Protein AF-A0A9E0IN35-F1 (afdb_monomer)

Structure (mmCIF, N/CA/C/O backbone):
data_AF-A0A9E0IN35-F1
#
_entry.id   AF-A0A9E0IN35-F1
#
loop_
_atom_site.group_PDB
_atom_site.id
_atom_site.type_symbol
_atom_site.label_atom_id
_atom_site.label_alt_id
_atom_site.label_comp_id
_atom_site.label_asym_id
_atom_site.label_entity_id
_atom_site.label_seq_id
_atom_site.pdbx_PDB_ins_code
_atom_site.Cartn_x
_atom_site.Cartn_y
_atom_site.Cartn_z
_atom_site.occupancy
_atom_site.B_iso_or_equiv
_atom_site.auth_seq_id
_atom_site.auth_comp_id
_atom_site.auth_asym_id
_atom_site.auth_atom_id
_atom_site.pdbx_PDB_model_num
ATOM 1 N N . MET A 1 1 ? -81.345 12.345 60.268 1.00 46.59 1 MET A N 1
ATOM 2 C CA . MET A 1 1 ? -81.248 11.832 58.883 1.00 46.59 1 MET A CA 1
ATOM 3 C C . MET A 1 1 ? -80.230 12.686 58.130 1.00 46.59 1 MET A C 1
ATOM 5 O O . MET A 1 1 ? -80.567 13.782 57.709 1.00 46.59 1 MET A O 1
ATOM 9 N N . ARG A 1 2 ? -78.955 12.271 58.081 1.00 41.56 2 ARG A N 1
ATOM 10 C CA . ARG A 1 2 ? -77.873 13.034 57.429 1.00 41.56 2 ARG A CA 1
ATOM 11 C C . ARG A 1 2 ? -77.662 12.480 56.018 1.00 41.56 2 ARG A C 1
ATOM 13 O O . ARG A 1 2 ? -77.259 11.333 55.876 1.00 41.56 2 ARG A O 1
ATOM 20 N N . ARG A 1 3 ? -77.978 13.281 54.996 1.00 44.47 3 ARG A N 1
ATOM 21 C CA . ARG A 1 3 ? -77.651 12.997 53.591 1.00 44.47 3 ARG A CA 1
ATOM 22 C C . ARG A 1 3 ? -76.168 13.302 53.373 1.00 44.47 3 ARG A C 1
ATOM 24 O O . ARG A 1 3 ? -75.759 14.446 53.541 1.00 44.47 3 ARG A O 1
ATOM 31 N N . ALA A 1 4 ? -75.383 12.281 53.038 1.00 44.47 4 ALA A N 1
ATOM 32 C CA . ALA A 1 4 ? -74.010 12.441 52.579 1.00 44.47 4 ALA A CA 1
ATOM 33 C C . ALA A 1 4 ? -74.022 12.878 51.105 1.00 44.47 4 ALA A C 1
ATOM 35 O O . ALA A 1 4 ? -74.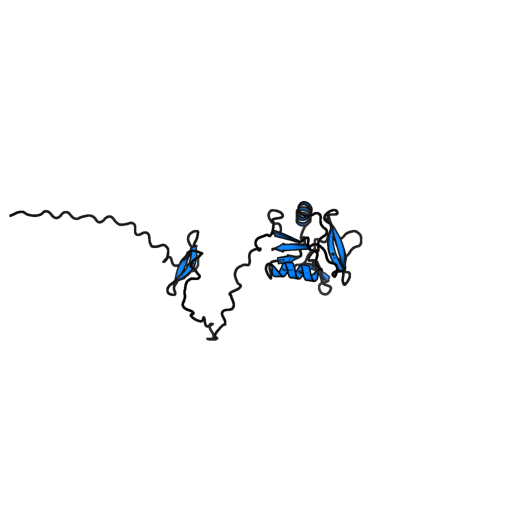658 12.239 50.268 1.00 44.47 4 ALA A O 1
ATOM 36 N N . LEU A 1 5 ? -73.354 13.994 50.821 1.00 45.31 5 LEU A N 1
ATOM 37 C CA . LEU A 1 5 ? -73.099 14.511 49.481 1.00 45.31 5 LEU A CA 1
ATOM 38 C C . LEU A 1 5 ? -71.898 13.737 48.911 1.00 45.31 5 LEU A C 1
ATOM 40 O O . LEU A 1 5 ? -70.815 13.786 49.490 1.00 45.31 5 LEU A O 1
ATOM 44 N N . VAL A 1 6 ? -72.086 13.003 47.814 1.00 45.56 6 VAL A N 1
ATOM 45 C CA . VAL A 1 6 ? -70.992 12.333 47.094 1.00 45.56 6 VAL A CA 1
ATOM 46 C C . VAL A 1 6 ? -70.454 13.309 46.048 1.00 45.56 6 VAL A C 1
ATOM 48 O O . VAL A 1 6 ? -71.157 13.647 45.098 1.00 45.56 6 VAL A O 1
ATOM 51 N N . LEU A 1 7 ? -69.224 13.786 46.245 1.00 42.09 7 LEU A N 1
ATOM 52 C CA . LEU A 1 7 ? -68.442 14.483 45.220 1.00 42.09 7 LEU A CA 1
ATOM 53 C C . LEU A 1 7 ? -67.793 13.438 44.294 1.00 42.09 7 LEU A C 1
ATOM 55 O O . LEU A 1 7 ? -67.186 12.497 44.811 1.00 42.09 7 LEU A O 1
ATOM 59 N N . PRO A 1 8 ? -67.843 13.586 42.959 1.00 38.62 8 PRO A N 1
ATOM 60 C CA . PRO A 1 8 ? -67.029 12.768 42.074 1.00 38.62 8 PRO A CA 1
ATOM 61 C C . PRO A 1 8 ? -65.577 13.262 42.121 1.00 38.62 8 PRO A C 1
ATOM 63 O O . PRO A 1 8 ? -65.278 14.410 41.794 1.00 38.62 8 PRO A O 1
ATOM 66 N N . ILE A 1 9 ? -64.670 12.383 42.539 1.00 43.31 9 ILE A N 1
ATOM 67 C CA . ILE A 1 9 ? -63.228 12.576 42.390 1.00 43.31 9 ILE A CA 1
ATOM 68 C C . ILE A 1 9 ? -62.914 12.408 40.902 1.00 43.31 9 ILE A C 1
ATOM 70 O O . ILE A 1 9 ? -63.048 11.315 40.353 1.00 43.31 9 ILE A O 1
ATOM 74 N N . ALA A 1 10 ? -62.517 13.496 40.243 1.00 44.12 10 ALA A N 1
ATOM 75 C CA . ALA A 1 10 ? -61.902 13.432 38.928 1.00 44.12 10 ALA A CA 1
ATOM 76 C C . ALA A 1 10 ? -60.531 12.756 39.077 1.00 44.12 10 ALA A C 1
ATOM 78 O O . ALA A 1 10 ? -59.599 13.333 39.636 1.00 44.12 10 ALA A O 1
ATOM 79 N N . LEU A 1 11 ? -60.431 11.511 38.611 1.00 43.19 11 LEU A N 1
ATOM 80 C CA . LEU A 1 11 ? -59.157 10.836 38.403 1.00 43.19 11 LEU A CA 1
ATOM 81 C C . LEU A 1 11 ? -58.381 11.629 37.351 1.00 43.19 11 LEU A C 1
ATOM 83 O O . LEU A 1 11 ? -58.790 11.712 36.193 1.00 43.19 11 LEU A O 1
ATOM 87 N N . ALA A 1 12 ? -57.275 12.234 37.779 1.00 40.28 12 ALA A N 1
ATOM 88 C CA . ALA A 1 12 ? -56.271 12.758 36.876 1.00 40.28 12 ALA A CA 1
ATOM 89 C C . ALA A 1 12 ? -55.870 11.635 35.912 1.00 40.28 12 ALA A C 1
ATOM 91 O O . ALA A 1 12 ? -55.534 10.531 36.346 1.00 40.28 12 ALA A O 1
ATOM 92 N N . ALA A 1 13 ? -55.932 11.923 34.613 1.00 41.97 13 ALA A N 1
ATOM 93 C CA . ALA A 1 13 ? -55.301 11.107 33.597 1.00 41.97 13 ALA A CA 1
ATOM 94 C C . ALA A 1 13 ? -53.812 11.037 33.946 1.00 41.97 13 ALA A C 1
ATOM 96 O O . ALA A 1 13 ? -53.063 11.988 33.726 1.00 41.97 13 ALA A O 1
ATOM 97 N N . GLY A 1 14 ? -53.405 9.933 34.573 1.00 35.34 14 GLY A N 1
ATOM 98 C CA . GLY A 1 14 ? -52.002 9.598 34.691 1.00 35.34 14 GLY A CA 1
ATOM 99 C C . GLY A 1 14 ? -51.447 9.561 33.278 1.00 35.34 14 GLY A C 1
ATOM 100 O O . GLY A 1 14 ? -51.983 8.855 32.423 1.00 35.34 14 GLY A O 1
ATOM 101 N N . CYS A 1 15 ? -50.410 10.354 33.024 1.00 36.97 15 CYS A N 1
ATOM 102 C CA . CYS A 1 15 ? -49.552 10.151 31.874 1.00 36.97 15 CYS A CA 1
ATOM 103 C C . CYS A 1 15 ? -49.034 8.714 31.970 1.00 36.97 15 CYS A C 1
ATOM 105 O O . CYS A 1 15 ? -48.099 8.434 32.717 1.00 36.97 15 CYS A O 1
ATOM 107 N N . PHE A 1 16 ? -49.688 7.792 31.268 1.00 36.78 16 PHE A N 1
ATOM 108 C CA . PHE A 1 16 ? -49.134 6.484 30.982 1.00 36.78 16 PHE A CA 1
ATOM 109 C C . PHE A 1 16 ? -47.938 6.771 30.077 1.00 36.78 16 PHE A C 1
ATOM 111 O O . PHE A 1 16 ? -48.096 7.001 28.882 1.00 36.78 16 PHE A O 1
ATOM 118 N N . ALA A 1 17 ? -46.748 6.875 30.664 1.00 38.00 17 ALA A N 1
ATOM 119 C CA . ALA A 1 17 ? -45.535 6.667 29.902 1.00 38.00 17 ALA A CA 1
ATOM 120 C C . ALA A 1 17 ? -45.579 5.185 29.510 1.00 38.00 17 ALA A C 1
ATOM 122 O O . ALA A 1 17 ? -45.527 4.346 30.415 1.00 38.00 17 ALA A O 1
ATOM 123 N N . PRO A 1 18 ? -45.779 4.828 28.228 1.00 38.09 18 PRO A N 1
ATOM 124 C CA . PRO A 1 18 ? -45.617 3.442 27.838 1.00 38.09 18 PRO A CA 1
ATOM 125 C C . PRO A 1 18 ? -44.186 3.067 28.209 1.00 38.09 18 PRO A C 1
ATOM 127 O O . PRO A 1 18 ? -43.239 3.758 27.825 1.00 38.09 18 PRO A O 1
ATOM 130 N N . SER A 1 19 ? -44.040 2.017 29.011 1.00 45.72 19 SER A N 1
ATOM 131 C CA . SER A 1 19 ? -42.772 1.334 29.207 1.00 45.72 19 SER A CA 1
ATOM 132 C C . SER A 1 19 ? -42.152 1.173 27.822 1.00 45.72 19 SER A C 1
ATOM 134 O O . SER A 1 19 ? -42.761 0.581 26.932 1.00 45.72 19 SER A O 1
ATOM 136 N N . SER A 1 20 ? -40.989 1.770 27.596 1.00 49.22 20 SER A N 1
ATOM 137 C CA . SER A 1 20 ? -40.325 1.912 26.293 1.00 49.22 20 SER A CA 1
ATOM 138 C C . SER A 1 20 ? -39.796 0.589 25.710 1.00 49.22 20 SER A C 1
ATOM 140 O O . SER A 1 20 ? -38.837 0.594 24.943 1.00 49.22 20 SER A O 1
ATOM 142 N N . HIS A 1 21 ? -40.403 -0.532 26.097 1.00 49.44 21 HIS A N 1
ATOM 143 C CA . HIS A 1 21 ? -40.031 -1.897 25.743 1.00 49.44 21 HIS A CA 1
ATOM 144 C C . HIS A 1 21 ? -40.986 -2.541 24.722 1.00 49.44 21 HIS A C 1
ATOM 146 O O . HIS A 1 21 ? -40.646 -3.580 24.175 1.00 49.44 21 HIS A O 1
ATOM 152 N N . ASP A 1 22 ? -42.124 -1.909 24.398 1.00 53.31 22 ASP A N 1
ATOM 153 C CA . ASP A 1 22 ? -43.153 -2.500 23.517 1.00 53.31 22 ASP A CA 1
ATOM 154 C C . ASP A 1 22 ? -43.394 -1.717 22.212 1.00 53.31 22 ASP A C 1
ATOM 156 O O . ASP A 1 22 ? -44.444 -1.841 21.580 1.00 53.31 22 ASP A O 1
ATOM 160 N N . LEU A 1 23 ? -42.452 -0.867 21.789 1.00 59.53 23 LEU A N 1
ATOM 161 C CA . LEU A 1 23 ? -42.571 -0.164 20.507 1.00 59.53 23 LEU A CA 1
ATOM 162 C C . LEU A 1 23 ? -42.233 -1.124 19.356 1.00 59.53 23 LEU A C 1
ATOM 164 O O . LEU A 1 23 ? -41.077 -1.547 19.276 1.00 59.53 23 LEU A O 1
ATOM 168 N N . PRO A 1 24 ? -43.183 -1.451 18.454 1.00 65.31 24 PRO A N 1
ATOM 169 C CA . PRO A 1 24 ? -42.899 -2.310 17.316 1.00 65.31 24 PRO A CA 1
ATOM 170 C C . PRO A 1 24 ? -41.956 -1.592 16.351 1.00 65.31 24 PRO A C 1
ATOM 172 O O . PRO A 1 24 ? -42.204 -0.448 15.970 1.00 65.31 24 PRO A O 1
ATOM 175 N N . CYS A 1 25 ? -40.874 -2.257 15.957 1.00 70.50 25 CYS A N 1
ATOM 176 C CA . CYS A 1 25 ? -39.789 -1.621 15.205 1.00 70.50 25 CYS A CA 1
ATOM 177 C C . CYS A 1 25 ? -39.656 -2.128 13.750 1.00 70.50 25 CYS A C 1
ATOM 179 O O . CYS A 1 25 ? -38.605 -2.029 13.121 1.00 70.50 25 CYS A O 1
ATOM 181 N N . SER A 1 26 ? -40.737 -2.661 13.174 1.00 66.12 26 SER A N 1
ATOM 182 C CA . SER A 1 26 ? -40.741 -3.197 11.808 1.00 66.12 26 SER A CA 1
ATOM 183 C C . SER A 1 26 ? -40.691 -2.099 10.729 1.00 66.12 26 SER A C 1
ATOM 185 O O . SER A 1 26 ? -41.493 -1.170 10.762 1.00 66.12 26 SER A O 1
ATOM 187 N N . LEU A 1 27 ? -39.781 -2.263 9.755 1.00 48.59 27 LEU A N 1
ATOM 188 C CA . LEU A 1 27 ? -39.661 -1.550 8.465 1.00 48.59 27 LEU A CA 1
ATOM 189 C C . LEU A 1 27 ? -40.009 -0.048 8.489 1.00 48.59 27 LEU A C 1
ATOM 191 O O . LEU A 1 27 ? -41.075 0.375 8.047 1.00 48.59 27 LEU A O 1
ATOM 195 N N . GLY A 1 28 ? -39.038 0.762 8.919 1.00 55.50 28 GLY A N 1
ATOM 196 C CA . GLY A 1 28 ? -39.021 2.211 8.677 1.00 55.50 28 GLY A CA 1
ATOM 197 C C . GLY A 1 28 ? -39.135 3.097 9.917 1.00 55.50 28 GLY A C 1
ATOM 198 O O . GLY A 1 28 ? -39.018 4.313 9.790 1.00 55.50 28 GLY A O 1
ATOM 199 N N . GLN A 1 29 ? -39.307 2.525 11.112 1.00 59.41 29 GLN A N 1
ATOM 200 C CA . GLN A 1 29 ? -39.231 3.274 12.368 1.00 59.41 29 GLN A CA 1
ATOM 201 C C . GLN A 1 29 ? -37.863 3.096 13.032 1.00 59.41 29 GLN A C 1
ATOM 203 O O . GLN A 1 29 ? -37.426 1.983 13.307 1.00 59.41 29 GLN A O 1
ATOM 208 N N . LEU A 1 30 ? -37.189 4.220 13.284 1.00 60.47 30 LEU A N 1
ATOM 209 C CA . LEU A 1 30 ? -35.945 4.274 14.047 1.00 60.47 30 LEU A CA 1
ATOM 210 C C . LEU A 1 30 ? -36.266 4.113 15.537 1.00 60.47 30 LEU A C 1
ATOM 212 O O . LEU A 1 30 ? -37.131 4.820 16.060 1.00 60.47 30 LEU A O 1
ATOM 216 N N . CYS A 1 31 ? -35.565 3.205 16.218 1.00 76.00 31 CYS A N 1
ATOM 217 C CA . CYS A 1 31 ? -35.633 3.132 17.673 1.00 76.00 31 CYS A CA 1
ATOM 218 C C . CYS A 1 31 ? -35.063 4.417 18.306 1.00 76.00 31 CYS A C 1
ATOM 220 O O . CYS A 1 31 ? -34.196 5.071 17.714 1.00 76.00 31 CYS A O 1
ATOM 222 N N . PRO A 1 32 ? -35.538 4.797 19.504 1.00 75.81 32 PRO A N 1
ATOM 223 C CA . PRO A 1 32 ? -34.963 5.888 20.281 1.00 75.81 32 PRO A CA 1
ATOM 224 C C . PRO A 1 32 ? -33.448 5.739 20.487 1.00 75.81 32 PRO A C 1
ATOM 226 O O . PRO A 1 32 ? -32.905 4.634 20.495 1.00 75.81 32 PRO A O 1
ATOM 229 N N . VAL A 1 33 ? -32.761 6.865 20.695 1.00 67.19 33 VAL A N 1
ATOM 230 C CA . VAL A 1 33 ? -31.311 6.897 20.942 1.00 67.19 33 VAL A CA 1
ATOM 231 C C . VAL A 1 33 ? -30.958 5.999 22.134 1.00 67.19 33 VAL A C 1
ATOM 233 O O . VAL A 1 33 ? -31.491 6.179 23.226 1.00 67.19 33 VAL A O 1
ATOM 236 N N . GLY A 1 34 ? -30.054 5.039 21.913 1.00 70.31 34 GLY A N 1
ATOM 237 C CA . GLY A 1 34 ? -29.632 4.048 22.914 1.00 70.31 34 GLY A CA 1
ATOM 238 C C . GLY A 1 34 ? -30.363 2.699 22.845 1.00 70.31 34 GLY A C 1
ATOM 239 O O . GLY A 1 34 ? -30.038 1.798 23.619 1.00 70.31 34 GLY A O 1
ATOM 240 N N . GLN A 1 35 ? -31.311 2.534 21.919 1.00 75.81 35 GLN A N 1
ATOM 241 C CA . GLN A 1 35 ? -32.017 1.277 21.670 1.00 75.81 35 GLN A CA 1
ATOM 242 C C . GLN A 1 35 ? -31.746 0.730 20.262 1.00 75.81 35 GLN A C 1
ATOM 244 O O . GLN A 1 35 ? -31.419 1.471 19.335 1.00 75.81 35 GLN A O 1
ATOM 249 N N . VAL A 1 36 ? -31.914 -0.581 20.107 1.00 74.69 36 VAL A N 1
ATOM 250 C CA . VAL A 1 36 ? -31.827 -1.312 18.835 1.00 74.69 36 VAL A CA 1
ATOM 251 C C . VAL A 1 36 ? -33.076 -2.170 18.644 1.00 74.69 36 VAL A C 1
ATOM 253 O O . VAL A 1 36 ? -33.757 -2.506 19.613 1.00 74.69 36 VAL A O 1
ATOM 256 N N . CYS A 1 37 ? -33.392 -2.536 17.401 1.00 79.50 37 CYS A N 1
ATOM 257 C CA . CYS A 1 37 ? -34.421 -3.544 17.150 1.00 79.50 37 CYS A CA 1
ATOM 258 C C . CYS A 1 37 ? -33.971 -4.902 17.695 1.00 79.50 37 CYS A C 1
ATOM 260 O O . CYS A 1 37 ? -32.952 -5.431 17.253 1.00 79.50 37 CYS A O 1
ATOM 262 N N . GLY A 1 38 ? -34.758 -5.476 18.599 1.00 75.00 38 GLY A N 1
ATOM 263 C CA . GLY A 1 38 ? -34.605 -6.835 19.108 1.00 75.00 38 GLY A CA 1
ATOM 264 C C . GLY A 1 38 ? -35.918 -7.611 19.029 1.00 75.00 38 GLY A C 1
ATOM 265 O O . GLY A 1 38 ? -36.925 -7.110 18.523 1.00 75.00 38 GLY A O 1
ATOM 266 N N . VAL A 1 39 ? -35.910 -8.851 19.514 1.00 73.00 39 VAL A N 1
ATOM 267 C CA . VAL A 1 39 ? -37.106 -9.699 19.580 1.00 73.00 39 VAL A CA 1
ATOM 268 C C . VAL A 1 39 ? -37.425 -9.996 21.040 1.00 73.00 39 VAL A C 1
ATOM 270 O O . VAL A 1 39 ? -36.580 -10.527 21.752 1.00 73.00 39 VAL A O 1
ATOM 273 N N . ALA A 1 40 ? -38.648 -9.678 21.463 1.00 67.06 40 ALA A N 1
ATOM 274 C CA . ALA A 1 40 ? -39.198 -10.059 22.762 1.00 67.06 40 ALA A CA 1
ATOM 275 C C . ALA A 1 40 ? -40.546 -10.754 22.536 1.00 67.06 40 ALA A C 1
ATOM 277 O O . ALA A 1 40 ? -41.346 -10.288 21.721 1.00 67.06 40 ALA A O 1
ATOM 278 N N . ASP A 1 41 ? -40.770 -11.904 23.180 1.00 68.56 41 ASP A N 1
ATOM 279 C CA . ASP A 1 41 ? -41.998 -12.707 23.042 1.00 68.56 41 ASP A CA 1
ATOM 280 C C . ASP A 1 41 ? -42.423 -12.959 21.576 1.00 68.56 41 ASP A C 1
ATOM 282 O O . ASP A 1 41 ? -43.600 -12.919 21.211 1.00 68.56 41 ASP A O 1
ATOM 286 N N . GLY A 1 42 ? -41.439 -13.174 20.693 1.00 62.88 42 GLY A N 1
ATOM 287 C CA . GLY A 1 42 ? -41.662 -13.425 19.264 1.00 62.88 42 GLY A CA 1
ATOM 288 C C . GLY A 1 42 ? -42.096 -12.203 18.439 1.00 62.88 42 GLY A C 1
ATOM 289 O O . GLY A 1 42 ? -42.503 -12.369 17.288 1.00 62.88 42 GLY A O 1
ATOM 290 N N . ARG A 1 43 ? -42.017 -10.978 18.979 1.00 66.56 43 ARG A N 1
ATOM 291 C CA . ARG A 1 43 ? -42.318 -9.719 18.269 1.00 66.56 43 ARG A CA 1
ATOM 292 C C . ARG A 1 43 ? -41.077 -8.831 18.162 1.00 66.56 43 ARG A C 1
ATOM 294 O O . ARG A 1 43 ? -40.269 -8.777 19.082 1.00 66.56 43 ARG A O 1
ATOM 301 N N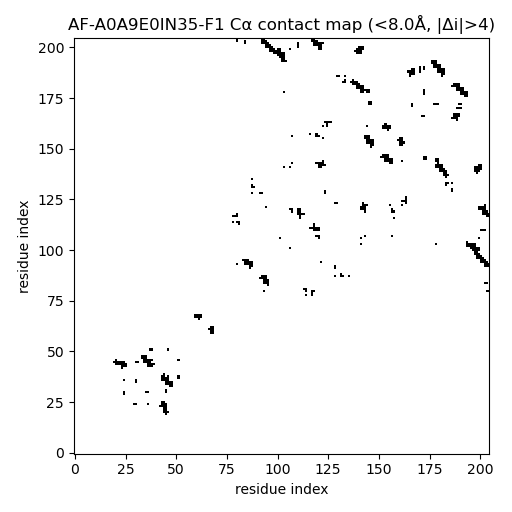 . GLN A 1 44 ? -40.947 -8.103 17.049 1.00 76.00 44 GLN A N 1
ATOM 302 C CA . GLN A 1 44 ? -39.893 -7.096 16.874 1.00 76.00 44 GLN A CA 1
ATOM 303 C C . GLN A 1 44 ? -40.205 -5.846 17.696 1.00 76.00 44 GLN A C 1
ATOM 305 O O . GLN A 1 44 ? -41.195 -5.170 17.409 1.00 76.00 44 GLN A O 1
ATOM 310 N N . VAL A 1 45 ? -39.355 -5.524 18.668 1.00 79.69 45 VAL A N 1
ATOM 311 C CA . VAL A 1 45 ? -39.507 -4.365 19.558 1.00 79.69 45 VAL A CA 1
ATOM 312 C C . VAL A 1 45 ? -38.174 -3.653 19.796 1.00 79.69 45 VAL A C 1
ATOM 314 O O . VAL A 1 45 ? -37.107 -4.234 19.610 1.00 79.69 45 VAL A O 1
ATOM 317 N N . CYS A 1 46 ? -38.211 -2.385 20.205 1.00 78.44 46 CYS A N 1
ATOM 318 C CA . CYS A 1 46 ? -37.000 -1.668 20.610 1.00 78.44 46 CYS A CA 1
ATOM 319 C C . CYS A 1 46 ? -36.515 -2.143 21.992 1.00 78.44 46 CYS A C 1
ATOM 321 O O . CYS A 1 46 ? -37.224 -2.009 22.988 1.00 78.44 46 CYS A O 1
ATOM 323 N N . VAL A 1 47 ? -35.286 -2.656 22.056 1.00 76.44 47 VAL A N 1
ATOM 324 C CA . VAL A 1 47 ? -34.614 -3.103 23.288 1.00 76.44 47 VAL A CA 1
ATOM 325 C C . VAL A 1 47 ? -33.356 -2.271 23.539 1.00 76.44 47 VAL A C 1
ATOM 327 O O . VAL A 1 47 ? -32.817 -1.655 22.617 1.00 76.44 47 VAL A O 1
ATOM 330 N N . ALA A 1 48 ? -32.875 -2.210 24.783 1.00 69.88 48 ALA A N 1
ATOM 331 C CA . ALA A 1 48 ? -31.618 -1.522 25.075 1.00 69.88 48 ALA A CA 1
ATOM 332 C C . ALA A 1 48 ? -30.451 -2.225 24.365 1.00 69.88 48 ALA A C 1
ATOM 334 O O . ALA A 1 48 ? -30.407 -3.453 24.295 1.00 69.88 48 ALA A O 1
ATOM 335 N N . ALA A 1 49 ? -29.485 -1.449 23.865 1.00 61.69 49 ALA A N 1
ATOM 336 C CA . ALA A 1 49 ? -28.361 -1.970 23.079 1.00 61.69 49 ALA A CA 1
ATOM 337 C C . ALA A 1 49 ? -27.488 -3.016 23.813 1.00 61.69 49 ALA A C 1
ATOM 339 O O . ALA A 1 49 ? -26.713 -3.712 23.165 1.00 61.69 49 ALA A O 1
ATOM 340 N N . GLY A 1 50 ? -27.619 -3.143 25.141 1.00 54.16 50 GLY A N 1
ATOM 341 C CA . GLY A 1 50 ? -26.932 -4.150 25.958 1.00 54.16 50 GLY A CA 1
ATOM 342 C C . GLY A 1 50 ? -27.753 -5.398 26.308 1.00 54.16 50 GLY A C 1
ATOM 343 O O . GLY A 1 50 ? -27.167 -6.378 26.753 1.00 54.16 50 GLY A O 1
ATOM 344 N N . ASP A 1 51 ? -29.073 -5.393 26.088 1.00 45.97 51 ASP A N 1
ATOM 345 C CA . ASP A 1 51 ? -29.982 -6.461 26.547 1.00 45.97 51 ASP A CA 1
ATOM 346 C C . ASP A 1 51 ? -30.420 -7.416 25.424 1.00 45.97 51 ASP A C 1
ATOM 348 O O . ASP A 1 51 ? -31.103 -8.408 25.673 1.00 45.97 51 ASP A O 1
ATOM 352 N N . ALA A 1 52 ? -29.996 -7.177 24.179 1.00 47.41 52 ALA A N 1
ATOM 353 C CA . ALA A 1 52 ? -30.334 -8.026 23.031 1.00 47.41 52 ALA A CA 1
ATOM 354 C C . ALA A 1 52 ? -29.730 -9.452 23.090 1.00 47.41 52 ALA A C 1
ATOM 356 O O . ALA A 1 52 ? -29.939 -10.237 22.169 1.00 47.41 52 ALA A O 1
ATOM 357 N N . ALA A 1 53 ? -28.993 -9.794 24.154 1.00 45.91 53 ALA A N 1
ATOM 358 C CA . ALA A 1 53 ? -28.313 -11.078 24.332 1.00 45.91 53 ALA A CA 1
ATOM 359 C C . ALA A 1 53 ? -28.668 -11.812 25.643 1.00 45.91 53 ALA A C 1
ATOM 361 O O . ALA A 1 53 ? -27.911 -12.677 26.072 1.00 45.91 53 ALA A O 1
ATOM 362 N N . ALA A 1 54 ? -29.802 -11.505 26.283 1.00 40.47 54 ALA A N 1
ATOM 363 C CA . ALA A 1 54 ? -30.265 -12.234 27.469 1.00 40.47 54 ALA A CA 1
ATOM 364 C C . ALA A 1 54 ? -31.627 -12.901 27.220 1.00 40.47 54 ALA A C 1
ATOM 366 O O . ALA A 1 54 ? -32.644 -12.535 27.802 1.00 40.47 54 ALA A O 1
ATOM 367 N N . GLY A 1 55 ? -31.639 -13.881 26.319 1.00 38.22 55 GLY A N 1
ATOM 368 C CA . GLY A 1 55 ? -32.743 -14.819 26.148 1.00 38.22 55 GLY A CA 1
ATOM 369 C C . GLY A 1 55 ? -32.205 -16.240 26.220 1.00 38.22 55 GLY A C 1
ATOM 370 O O . GLY A 1 55 ? -31.832 -16.806 25.196 1.00 38.22 55 GLY A O 1
ATOM 371 N N . ASP A 1 56 ? -32.139 -16.797 27.430 1.00 42.16 56 ASP A N 1
ATOM 372 C CA . ASP A 1 56 ? -31.854 -18.212 27.682 1.00 42.16 56 ASP A CA 1
ATOM 373 C C . ASP A 1 56 ? -33.044 -19.078 27.224 1.00 42.16 56 ASP A C 1
ATOM 375 O O . ASP A 1 56 ? -33.788 -19.620 28.035 1.00 42.16 56 ASP A O 1
ATOM 379 N N . ASP A 1 57 ? -33.257 -19.196 25.916 1.00 43.03 57 ASP A N 1
ATOM 380 C CA . ASP A 1 57 ? -33.991 -20.324 25.341 1.00 43.03 57 ASP A CA 1
ATOM 381 C C . ASP A 1 57 ? -33.471 -20.583 23.924 1.00 43.03 57 ASP A C 1
ATOM 383 O O . ASP A 1 57 ? -33.758 -19.855 22.971 1.00 43.03 57 ASP A O 1
ATOM 387 N N . ALA A 1 58 ? -32.624 -21.606 23.794 1.00 43.16 58 ALA A N 1
ATOM 388 C CA . ALA A 1 58 ? -31.987 -21.995 22.544 1.00 43.16 58 ALA A CA 1
ATOM 389 C C . ALA A 1 58 ? -33.014 -22.623 21.585 1.00 43.16 58 ALA A C 1
ATOM 391 O O . ALA A 1 58 ? -33.046 -23.840 21.375 1.00 43.16 58 ALA A O 1
ATOM 392 N N . THR A 1 59 ? -33.850 -21.792 20.968 1.00 43.56 59 THR A N 1
ATOM 393 C CA . THR A 1 59 ? -34.669 -22.208 19.832 1.00 43.56 59 THR A CA 1
ATOM 394 C C . THR A 1 59 ? -33.793 -22.237 18.582 1.00 43.56 59 THR A C 1
ATOM 396 O O . THR A 1 59 ? -33.339 -21.221 18.062 1.00 43.56 59 THR A O 1
ATOM 399 N N . ARG A 1 60 ? -33.499 -23.458 18.124 1.00 41.25 60 ARG A N 1
ATOM 400 C CA . ARG A 1 60 ? -32.787 -23.728 16.869 1.00 41.25 60 ARG A CA 1
ATOM 401 C C . ARG A 1 60 ? -33.556 -23.088 15.712 1.00 41.25 60 ARG A C 1
ATOM 403 O O . ARG A 1 60 ? -34.694 -23.476 15.453 1.00 41.25 60 ARG A O 1
ATOM 410 N N . ALA A 1 61 ? -32.937 -22.141 15.015 1.00 42.56 61 ALA A N 1
ATOM 411 C CA . ALA A 1 61 ? -33.478 -21.620 13.768 1.00 42.56 61 ALA A CA 1
ATOM 412 C C . ALA A 1 61 ? -33.350 -22.689 12.667 1.00 42.56 61 ALA A C 1
ATOM 414 O O . ALA A 1 61 ? -32.290 -23.284 12.478 1.00 42.56 61 ALA A O 1
ATOM 415 N N . VAL A 1 62 ? -34.450 -22.948 11.965 1.00 40.91 62 VAL A N 1
ATOM 416 C CA . VAL A 1 62 ? -34.523 -23.788 10.760 1.00 40.91 62 VAL A CA 1
ATOM 417 C C . VAL A 1 62 ? -34.710 -22.874 9.557 1.00 40.91 62 VAL A C 1
ATOM 419 O O . VAL A 1 62 ? -35.457 -21.896 9.638 1.00 40.91 62 VAL A O 1
ATOM 422 N N . ASP A 1 63 ? -34.033 -23.173 8.449 1.00 45.16 63 ASP A N 1
ATOM 423 C CA . ASP A 1 63 ? -34.234 -22.434 7.202 1.00 45.16 63 ASP A CA 1
ATOM 424 C C . ASP A 1 63 ? -35.579 -22.783 6.530 1.00 45.16 63 ASP A C 1
ATOM 426 O O . ASP A 1 63 ? -36.314 -23.674 6.967 1.00 45.16 63 ASP A O 1
ATOM 430 N N . ALA A 1 64 ? -35.916 -22.086 5.438 1.00 50.03 64 ALA A N 1
ATOM 431 C CA . ALA A 1 64 ? -37.158 -22.289 4.680 1.00 50.03 64 ALA A CA 1
ATOM 432 C C . ALA A 1 64 ? -37.295 -23.691 4.039 1.00 50.03 64 ALA A C 1
ATOM 434 O O . ALA A 1 64 ? -38.341 -24.009 3.472 1.00 50.03 64 ALA A O 1
ATOM 435 N N . SER A 1 65 ? -36.259 -24.528 4.137 1.00 53.94 65 SER A N 1
ATOM 436 C CA . SER A 1 65 ? -36.212 -25.926 3.697 1.00 53.94 65 SER A CA 1
ATOM 437 C C . SER A 1 65 ? -36.260 -26.929 4.859 1.00 53.94 65 SER A C 1
ATOM 439 O O . SER A 1 65 ? -36.289 -28.136 4.615 1.00 53.94 65 SER A O 1
ATOM 441 N N . GLY A 1 66 ? -36.315 -26.464 6.112 1.00 46.94 66 GLY A N 1
ATOM 442 C CA . GLY A 1 66 ? -36.364 -27.317 7.298 1.00 46.94 66 GLY A CA 1
ATOM 443 C C . GLY A 1 66 ? -35.026 -27.969 7.654 1.00 46.94 66 GLY A C 1
ATOM 444 O O . GLY A 1 66 ? -35.011 -28.919 8.437 1.00 46.94 66 GLY A O 1
ATOM 445 N N . ALA A 1 67 ? -33.908 -27.483 7.103 1.00 41.16 67 ALA A N 1
ATOM 446 C CA . ALA A 1 67 ? -32.583 -27.935 7.503 1.00 41.16 67 ALA A CA 1
ATOM 447 C C . ALA A 1 67 ? -32.137 -27.209 8.781 1.00 41.16 67 ALA A C 1
ATOM 449 O O . ALA A 1 67 ? -32.317 -25.998 8.936 1.00 41.16 67 ALA A O 1
ATOM 450 N N . THR A 1 68 ? -31.557 -27.963 9.718 1.00 40.88 68 THR A N 1
ATOM 451 C CA . THR A 1 68 ? -30.904 -27.404 10.904 1.00 40.88 68 THR A CA 1
ATOM 452 C C . THR A 1 68 ? -29.621 -26.714 10.465 1.00 40.88 68 THR A C 1
ATOM 454 O O . THR A 1 68 ? -28.674 -27.389 10.059 1.00 40.88 68 THR A O 1
ATOM 457 N N . VAL A 1 69 ? -29.592 -25.388 10.535 1.00 49.91 69 VAL A N 1
ATOM 458 C CA . VAL A 1 69 ? -28.362 -24.620 10.345 1.00 49.91 69 VAL A CA 1
ATOM 459 C C . VAL A 1 69 ? -27.653 -24.522 11.694 1.00 49.91 69 VAL A C 1
ATOM 461 O O . VAL A 1 69 ? -28.257 -24.130 12.694 1.00 49.91 69 VAL A O 1
ATOM 464 N N . ASP A 1 70 ? -26.385 -24.933 11.749 1.00 42.34 70 ASP A N 1
ATOM 465 C CA . ASP A 1 70 ? -25.531 -24.600 12.885 1.00 42.34 70 ASP A CA 1
ATOM 466 C C . ASP A 1 70 ? -25.492 -23.076 13.009 1.00 42.34 70 ASP A C 1
ATOM 468 O O . ASP A 1 70 ? -25.388 -22.370 12.003 1.00 42.34 70 ASP A O 1
ATOM 472 N N . ALA A 1 71 ? -25.603 -22.569 14.238 1.00 48.94 71 ALA A N 1
ATOM 473 C CA . ALA A 1 71 ? -25.491 -21.151 14.552 1.00 48.94 71 ALA A CA 1
ATOM 474 C C . ALA A 1 71 ? -24.038 -20.687 14.354 1.00 48.94 71 ALA A C 1
ATOM 476 O O . ALA A 1 71 ? -23.323 -20.373 15.301 1.00 48.94 71 ALA A O 1
ATOM 477 N N . GLY A 1 72 ? -23.585 -20.684 13.103 1.00 42.78 72 GLY A N 1
ATOM 478 C CA . GLY A 1 72 ? -22.495 -19.843 12.665 1.00 42.78 72 GLY A CA 1
ATOM 479 C C . GLY A 1 72 ? -22.983 -18.411 12.786 1.00 42.78 72 GLY A C 1
ATOM 480 O O . GLY A 1 72 ? -23.988 -18.041 12.178 1.00 42.78 72 GLY A O 1
ATOM 481 N N . THR A 1 73 ? -22.303 -17.655 13.643 1.00 39.50 73 THR A N 1
ATOM 482 C CA . THR A 1 73 ? -22.380 -16.204 13.774 1.00 39.50 73 THR A CA 1
ATOM 483 C C . THR A 1 73 ? -22.770 -15.571 12.446 1.00 39.50 73 THR A C 1
ATOM 485 O O . THR A 1 73 ? -22.103 -15.773 11.433 1.00 39.50 73 THR A O 1
ATOM 488 N N . ALA A 1 74 ? -23.876 -14.831 12.444 1.00 45.03 74 ALA A N 1
ATOM 489 C CA . ALA A 1 74 ? -24.240 -13.987 11.324 1.00 45.03 74 ALA A CA 1
ATOM 490 C C . ALA A 1 74 ? -23.175 -12.885 11.184 1.00 45.03 74 ALA A C 1
ATOM 492 O O . ALA A 1 74 ? -23.337 -11.783 11.706 1.00 45.03 74 ALA A O 1
ATOM 493 N N . ASP A 1 75 ? -22.079 -13.183 10.487 1.00 43.72 75 ASP A N 1
ATOM 494 C CA . ASP A 1 75 ? -21.083 -12.208 10.043 1.00 43.72 75 ASP A CA 1
ATOM 495 C C . ASP A 1 75 ? -21.672 -11.411 8.875 1.00 43.72 75 ASP A C 1
ATOM 497 O O . ASP A 1 75 ? -21.364 -11.593 7.700 1.00 43.72 75 ASP A O 1
ATOM 501 N N . GLY A 1 76 ? -22.622 -10.552 9.228 1.00 44.19 76 GLY A N 1
ATOM 502 C CA . GLY A 1 76 ? -23.230 -9.553 8.358 1.00 44.19 76 GLY A CA 1
ATOM 503 C C . GLY A 1 76 ? -23.301 -8.182 9.022 1.00 44.19 76 GLY A C 1
ATOM 504 O O . GLY A 1 76 ? -23.944 -7.277 8.491 1.00 44.19 76 GLY A O 1
ATOM 505 N N . ALA A 1 77 ? -22.656 -8.002 10.180 1.00 48.59 77 ALA A N 1
ATOM 506 C CA . ALA A 1 77 ? -22.357 -6.664 10.657 1.00 48.59 77 ALA A CA 1
ATOM 507 C C . ALA A 1 77 ? -21.410 -6.036 9.632 1.00 48.59 77 ALA A C 1
ATOM 509 O O . ALA A 1 77 ? -20.381 -6.620 9.303 1.00 48.59 77 ALA A O 1
ATOM 510 N N . LEU A 1 78 ? -21.764 -4.865 9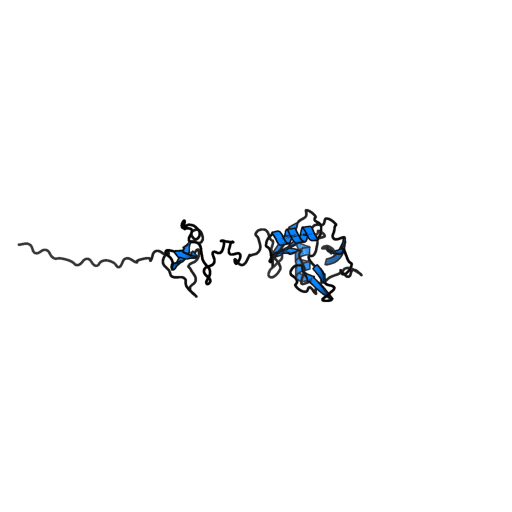.104 1.00 49.62 78 LEU A N 1
ATOM 511 C CA . LEU A 1 78 ? -20.827 -4.022 8.370 1.00 49.62 78 LEU A CA 1
ATOM 512 C C . LEU A 1 78 ? -19.597 -3.854 9.266 1.00 49.62 78 LEU A C 1
ATOM 514 O O . LEU A 1 78 ? -19.655 -3.086 10.225 1.00 49.62 78 LEU A O 1
ATOM 518 N N . VAL A 1 79 ? -18.530 -4.620 9.016 1.00 57.69 79 VAL A N 1
ATOM 519 C CA . VAL A 1 79 ? -17.331 -4.580 9.854 1.00 57.69 79 VAL A CA 1
ATOM 520 C C . VAL A 1 79 ? -16.730 -3.202 9.646 1.00 57.69 79 VAL A C 1
ATOM 522 O O . VAL A 1 79 ? -16.130 -2.925 8.610 1.00 57.69 79 VAL A O 1
ATOM 525 N N . ALA A 1 80 ? -17.017 -2.290 10.570 1.00 77.75 80 ALA A N 1
ATOM 526 C CA . ALA A 1 80 ? -16.384 -0.989 10.620 1.00 77.75 80 ALA A CA 1
ATOM 527 C C . ALA A 1 80 ? -14.886 -1.188 10.859 1.00 77.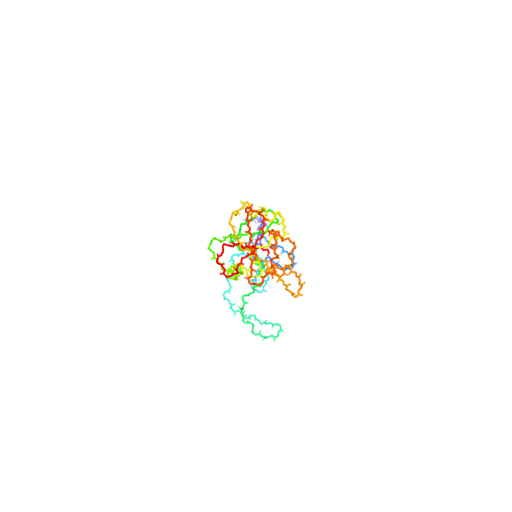75 80 ALA A C 1
ATOM 529 O O . ALA A 1 80 ? -14.453 -2.236 11.340 1.00 77.75 80 ALA A O 1
ATOM 530 N N . CYS A 1 81 ? -14.093 -0.180 10.519 1.00 85.19 81 CYS A N 1
ATOM 531 C CA . CYS A 1 81 ? -12.659 -0.253 10.734 1.00 85.19 81 CYS A CA 1
ATOM 532 C C . CYS A 1 81 ? -12.332 -0.557 12.203 1.00 85.19 81 CYS A C 1
ATOM 534 O O . CYS A 1 81 ? -12.927 0.068 13.088 1.00 85.19 81 CYS A O 1
ATOM 536 N N . PRO A 1 82 ? -11.409 -1.498 12.474 1.00 86.75 82 PRO A N 1
ATOM 537 C CA . PRO A 1 82 ? -11.031 -1.844 13.835 1.00 86.75 82 PRO A CA 1
ATOM 538 C C . PRO A 1 82 ? -10.541 -0.636 14.628 1.00 86.75 82 PRO A C 1
ATOM 540 O O . PRO A 1 82 ? -9.904 0.280 14.098 1.00 86.75 82 PRO A O 1
ATOM 543 N N . THR A 1 83 ? -10.790 -0.659 15.936 1.00 85.25 83 THR A N 1
ATOM 544 C CA . THR A 1 83 ? -10.232 0.328 16.862 1.00 85.25 83 THR A CA 1
ATOM 545 C C . THR A 1 83 ? -8.703 0.331 16.773 1.00 85.25 83 THR A C 1
ATOM 547 O O . THR A 1 83 ? -8.075 -0.724 16.731 1.00 85.25 83 THR A O 1
ATOM 550 N N . GLY A 1 84 ? -8.092 1.518 16.790 1.00 83.69 84 GLY A N 1
ATOM 551 C CA . GLY A 1 84 ? -6.633 1.676 16.745 1.00 83.69 84 GLY A CA 1
ATOM 552 C C . GLY A 1 84 ? -6.072 2.042 15.371 1.00 83.69 84 GLY A C 1
ATOM 553 O O . GLY A 1 84 ? -4.873 2.291 15.260 1.00 83.69 84 GLY A O 1
ATOM 554 N N . TYR A 1 85 ? -6.923 2.139 14.348 1.00 92.62 85 TYR A N 1
ATOM 555 C CA . TYR A 1 85 ? -6.567 2.810 13.105 1.00 92.62 85 TYR A CA 1
ATOM 556 C C . TYR A 1 85 ? -6.668 4.336 13.268 1.00 92.62 85 TYR A C 1
ATOM 558 O O . TYR A 1 85 ? -7.610 4.852 13.868 1.00 92.62 85 TYR A O 1
ATOM 566 N N . LEU A 1 86 ? -5.681 5.057 12.740 1.00 90.88 86 LEU A N 1
ATOM 567 C CA . LEU A 1 86 ? -5.564 6.510 12.794 1.00 90.88 86 LEU A CA 1
ATOM 568 C C . LEU A 1 86 ? -6.112 7.153 11.520 1.00 90.88 86 LEU A C 1
ATOM 570 O O . LEU A 1 86 ? -5.874 6.661 10.419 1.00 90.88 86 LEU A O 1
ATOM 574 N N . GLU A 1 87 ? -6.787 8.290 11.655 1.00 89.06 87 GLU A N 1
ATOM 575 C CA . GLU A 1 87 ? -7.193 9.106 10.509 1.00 89.06 87 GLU A CA 1
ATOM 576 C C . GLU A 1 87 ? -5.985 9.863 9.947 1.00 89.06 87 GLU A C 1
ATOM 578 O O . GLU A 1 87 ? -5.356 10.655 10.650 1.00 89.06 87 GLU A O 1
ATOM 583 N N . LEU A 1 88 ? -5.673 9.653 8.664 1.00 85.06 88 LEU A N 1
ATOM 584 C CA . LEU A 1 88 ? -4.677 10.466 7.954 1.00 85.06 88 LEU A CA 1
ATOM 585 C C . LEU A 1 88 ? -5.225 11.836 7.527 1.00 85.06 88 LEU A C 1
ATOM 587 O O . LEU A 1 88 ? -4.461 12.754 7.237 1.00 85.06 88 LEU A O 1
ATOM 591 N N . GLY A 1 89 ? -6.548 11.974 7.468 1.00 85.25 89 GLY A N 1
ATOM 592 C CA . GLY A 1 89 ? -7.247 13.178 7.039 1.00 85.25 89 GLY A CA 1
ATOM 593 C C . GLY A 1 89 ? -8.686 12.873 6.633 1.00 85.25 89 GLY A C 1
ATOM 594 O O . GLY A 1 89 ? -9.074 11.716 6.478 1.00 85.25 89 GLY A O 1
ATOM 595 N N . VAL A 1 90 ? -9.489 13.920 6.444 1.00 83.62 90 VAL A N 1
ATOM 596 C CA . VAL A 1 90 ? -10.895 13.771 6.044 1.00 83.62 90 VAL A CA 1
ATOM 597 C C . VAL A 1 90 ? -10.979 13.148 4.650 1.00 83.62 90 VAL A C 1
ATOM 599 O O . VAL A 1 90 ? -10.402 13.673 3.700 1.00 83.62 90 VAL A O 1
ATOM 602 N N . GLY A 1 91 ? -11.724 12.047 4.529 1.00 84.38 91 GLY A N 1
ATOM 603 C CA . GLY A 1 91 ? -11.901 11.325 3.265 1.00 84.38 91 GLY A CA 1
ATOM 604 C C . GLY A 1 91 ? -10.691 10.489 2.832 1.00 84.38 91 GLY A C 1
ATOM 605 O O . GLY A 1 91 ? -10.686 9.993 1.709 1.00 84.38 91 GLY A O 1
ATOM 606 N N . LEU A 1 92 ? -9.683 10.340 3.696 1.00 88.88 92 LEU A N 1
ATOM 607 C CA . LEU A 1 92 ? -8.537 9.455 3.490 1.00 88.88 92 LEU A CA 1
ATOM 608 C C . LEU A 1 92 ? -8.753 8.123 4.222 1.00 88.88 92 LEU A C 1
ATOM 610 O O . LEU A 1 92 ? -9.557 8.068 5.158 1.00 88.88 92 LEU A O 1
ATOM 614 N N . PRO A 1 93 ? -8.040 7.050 3.834 1.00 89.19 93 PRO A N 1
ATOM 615 C CA . PRO A 1 93 ? -8.109 5.799 4.567 1.00 89.19 93 PRO A CA 1
ATOM 616 C C . PRO A 1 93 ? -7.645 5.967 6.017 1.00 89.19 93 PRO A C 1
ATOM 618 O O . PRO A 1 93 ? -6.724 6.728 6.338 1.00 89.19 93 PRO A O 1
ATOM 621 N N . LEU A 1 94 ? -8.280 5.188 6.885 1.00 93.75 94 LEU A N 1
ATOM 622 C CA . LEU A 1 94 ? -7.820 4.920 8.239 1.00 93.75 94 LEU A CA 1
ATOM 623 C C . LEU A 1 94 ? -6.584 4.018 8.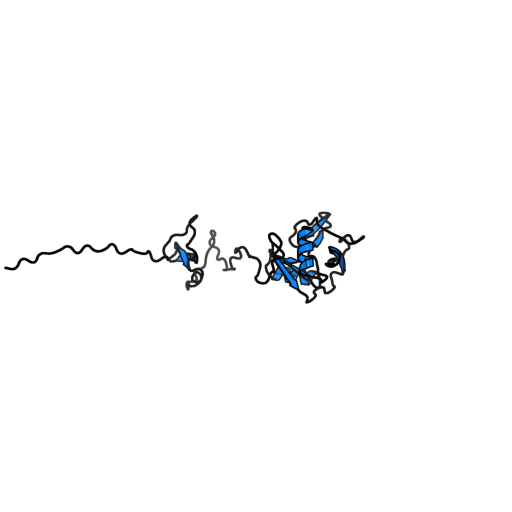160 1.00 93.75 94 LEU A C 1
ATOM 625 O O . LEU A 1 94 ? -6.581 3.082 7.360 1.00 93.75 94 LEU A O 1
ATOM 629 N N . VAL A 1 95 ? -5.553 4.246 8.982 1.00 95.25 95 VAL A N 1
ATOM 630 C CA . VAL A 1 95 ? -4.290 3.486 8.907 1.00 95.25 95 VAL A CA 1
ATOM 631 C C . VAL A 1 95 ? -3.785 2.963 10.245 1.00 95.25 95 VAL A C 1
ATOM 633 O O . VAL A 1 95 ? -3.819 3.655 11.257 1.00 95.25 95 VAL A O 1
ATOM 636 N N . ARG A 1 96 ? -3.209 1.762 10.239 1.00 95.94 96 ARG A N 1
ATOM 637 C CA . ARG A 1 96 ? -2.429 1.206 11.353 1.00 95.94 96 ARG A CA 1
ATOM 638 C C . ARG A 1 96 ? -1.003 0.972 10.881 1.00 95.94 96 ARG A C 1
ATOM 640 O O . ARG A 1 96 ? -0.786 0.318 9.870 1.00 95.94 96 ARG A O 1
ATOM 647 N N . MET A 1 97 ? -0.015 1.479 11.609 1.00 94.69 97 MET A N 1
ATOM 648 C CA . MET A 1 97 ? 1.398 1.331 11.241 1.00 94.69 97 MET A CA 1
ATOM 649 C C . MET A 1 97 ? 2.095 0.331 12.155 1.00 94.69 97 MET A C 1
ATOM 651 O O . MET A 1 97 ? 1.852 0.311 13.360 1.00 94.69 97 MET A O 1
ATOM 655 N N . SER A 1 98 ? 3.000 -0.465 11.589 1.00 95.56 98 SER A N 1
ATOM 656 C CA . SER A 1 98 ? 3.812 -1.423 12.332 1.00 95.56 98 SER A CA 1
ATOM 657 C C . SER A 1 98 ? 5.290 -1.252 12.013 1.00 95.56 98 SER A C 1
ATOM 659 O O . SER A 1 98 ? 5.715 -1.293 10.856 1.00 95.56 98 SER A O 1
ATOM 661 N N . THR A 1 99 ? 6.092 -1.080 13.063 1.00 95.06 99 THR A N 1
ATOM 662 C CA . THR A 1 99 ? 7.558 -1.012 12.978 1.00 95.06 99 THR A CA 1
ATOM 663 C C . THR A 1 99 ? 8.208 -2.389 13.108 1.00 95.06 99 THR A C 1
ATOM 665 O O . THR A 1 99 ? 9.374 -2.563 12.750 1.00 95.06 99 THR A O 1
ATOM 668 N N . THR A 1 100 ? 7.464 -3.393 13.584 1.00 95.56 100 THR A N 1
ATOM 669 C CA . THR A 1 100 ? 7.918 -4.783 13.643 1.00 95.56 100 THR A CA 1
ATOM 670 C C . THR A 1 100 ? 7.897 -5.366 12.240 1.00 95.56 100 THR A C 1
ATOM 672 O O . THR A 1 100 ? 6.856 -5.792 11.746 1.00 95.56 100 THR A O 1
ATOM 675 N N . GLY A 1 101 ? 9.055 -5.359 11.583 1.00 96.50 101 GLY A N 1
ATOM 676 C CA . GLY A 1 101 ? 9.125 -5.719 10.177 1.00 96.50 101 GLY A CA 1
ATOM 677 C C . GLY A 1 101 ? 8.701 -7.161 9.882 1.00 96.50 101 GLY A C 1
ATOM 678 O O . GLY A 1 101 ? 9.099 -8.091 10.582 1.00 96.50 101 GLY A O 1
ATOM 679 N N . ARG A 1 102 ? 7.949 -7.344 8.794 1.00 98.62 102 ARG A N 1
ATOM 680 C CA . ARG A 1 102 ? 7.490 -8.642 8.273 1.00 98.62 102 ARG A CA 1
ATOM 681 C C . ARG A 1 102 ? 7.805 -8.757 6.780 1.00 98.62 102 ARG A C 1
ATOM 683 O O . ARG A 1 102 ? 8.026 -7.739 6.118 1.00 98.62 102 ARG A O 1
ATOM 690 N N . SER A 1 103 ? 7.842 -9.979 6.247 1.00 98.69 103 SER A N 1
ATOM 691 C CA . SER A 1 103 ? 7.817 -10.189 4.795 1.00 98.69 103 SER A CA 1
ATOM 692 C C . SER A 1 103 ? 6.528 -9.616 4.211 1.00 98.69 103 SER A C 1
ATOM 694 O O . SER A 1 103 ? 5.559 -9.403 4.940 1.00 98.69 103 SER A O 1
ATOM 696 N N . PHE A 1 104 ? 6.501 -9.366 2.904 1.00 98.56 104 PHE A N 1
ATOM 697 C CA . PHE A 1 104 ? 5.332 -8.769 2.262 1.00 98.56 104 PHE A CA 1
ATOM 698 C C . PHE A 1 104 ? 4.056 -9.584 2.508 1.00 98.56 104 PHE A C 1
ATOM 700 O O . PHE A 1 104 ? 3.050 -9.029 2.933 1.00 98.56 104 PHE A O 1
ATOM 707 N N . ASP A 1 105 ? 4.106 -10.902 2.299 1.00 98.38 105 ASP A N 1
ATOM 708 C CA . ASP A 1 105 ? 2.926 -11.762 2.459 1.00 98.38 105 ASP A CA 1
ATOM 709 C C . ASP A 1 105 ? 2.502 -11.888 3.927 1.00 98.38 105 ASP A C 1
ATOM 711 O O . ASP A 1 105 ? 1.313 -11.886 4.232 1.00 98.38 105 ASP A O 1
ATOM 715 N N . ALA A 1 106 ? 3.459 -11.918 4.860 1.00 98.69 106 ALA A N 1
ATOM 716 C CA . ALA A 1 106 ? 3.142 -11.924 6.285 1.00 98.69 106 ALA A CA 1
ATOM 717 C C . ALA A 1 106 ? 2.558 -10.582 6.756 1.00 98.69 106 ALA A C 1
ATOM 719 O O . ALA A 1 106 ? 1.718 -10.567 7.647 1.00 98.69 106 ALA A O 1
ATOM 720 N N . ALA A 1 107 ? 2.997 -9.462 6.177 1.00 98.69 107 ALA A N 1
ATOM 721 C CA . ALA A 1 107 ? 2.421 -8.145 6.430 1.00 98.69 107 ALA A CA 1
ATOM 722 C C . ALA A 1 107 ? 1.014 -8.017 5.824 1.00 98.69 107 ALA A C 1
ATOM 724 O O . ALA A 1 107 ? 0.118 -7.484 6.468 1.00 98.69 107 ALA A O 1
ATOM 725 N N . ALA A 1 108 ? 0.802 -8.553 4.618 1.00 98.31 108 ALA A N 1
ATOM 726 C CA . ALA A 1 108 ? -0.514 -8.631 3.991 1.00 98.31 108 ALA A CA 1
ATOM 727 C C . ALA A 1 108 ? -1.506 -9.435 4.841 1.00 98.31 108 ALA A C 1
ATOM 729 O O . ALA A 1 108 ? -2.618 -8.964 5.062 1.00 98.31 108 ALA A O 1
ATOM 730 N N . SER A 1 109 ? -1.085 -10.598 5.353 1.00 97.94 109 SER A N 1
ATOM 731 C CA . SER A 1 109 ? -1.889 -11.401 6.282 1.00 97.94 109 SER A CA 1
ATOM 732 C C . SER A 1 109 ? -2.184 -10.638 7.571 1.00 97.94 109 SER A C 1
ATOM 734 O O . SER A 1 109 ? -3.340 -10.546 7.946 1.00 97.94 109 SER A O 1
ATOM 736 N N . ASP A 1 110 ? -1.175 -10.015 8.196 1.00 97.56 110 ASP A N 1
ATOM 737 C CA . ASP A 1 110 ? -1.358 -9.237 9.435 1.00 97.56 110 ASP A CA 1
ATOM 738 C C . ASP A 1 110 ? -2.399 -8.122 9.269 1.00 97.56 110 ASP A C 1
ATOM 740 O O . ASP A 1 110 ? -3.215 -7.905 10.156 1.00 97.56 110 ASP A O 1
ATOM 744 N N . CYS A 1 111 ? -2.410 -7.440 8.120 1.00 97.25 111 CYS A N 1
ATOM 745 C CA . CYS A 1 111 ? -3.445 -6.455 7.830 1.00 97.25 111 CYS A CA 1
ATOM 746 C C . CYS A 1 111 ? -4.811 -7.102 7.592 1.00 97.25 111 CYS A C 1
ATOM 748 O O . CYS A 1 111 ? -5.804 -6.592 8.096 1.00 97.25 111 CYS A O 1
ATOM 750 N N . ALA A 1 112 ? -4.885 -8.198 6.837 1.00 95.50 112 ALA A N 1
ATOM 751 C CA . ALA A 1 112 ? -6.147 -8.883 6.554 1.00 95.50 112 ALA A CA 1
ATOM 752 C C . ALA A 1 112 ? -6.791 -9.493 7.813 1.00 95.50 112 ALA A C 1
ATOM 754 O O . ALA A 1 112 ? -8.016 -9.539 7.903 1.00 95.50 112 ALA A O 1
ATOM 755 N N . ASP A 1 113 ? -5.978 -9.910 8.786 1.00 94.44 113 ASP A N 1
ATOM 756 C CA . ASP A 1 113 ? -6.423 -10.508 10.048 1.00 94.44 113 ASP A CA 1
ATOM 757 C C . ASP A 1 113 ? -7.113 -9.491 10.980 1.00 94.44 113 ASP A C 1
ATOM 759 O O . ASP A 1 113 ? -7.907 -9.891 11.830 1.00 94.44 113 ASP A O 1
ATOM 763 N N . ASP A 1 114 ? -6.864 -8.183 10.817 1.00 92.94 114 ASP A N 1
ATOM 764 C CA . ASP A 1 114 ? -7.517 -7.145 11.630 1.00 92.94 114 ASP A CA 1
ATOM 765 C C . ASP A 1 114 ? -9.036 -7.070 11.384 1.00 92.94 114 ASP A C 1
ATOM 767 O O . ASP A 1 114 ? -9.817 -6.903 12.321 1.00 92.94 114 ASP A O 1
ATOM 771 N N . ALA A 1 115 ? -9.450 -7.135 10.115 1.00 90.75 115 ALA A N 1
ATOM 772 C CA . ALA A 1 115 ? -10.838 -7.138 9.664 1.00 90.75 115 ALA A CA 1
ATOM 773 C C . ALA A 1 115 ? -10.924 -7.690 8.226 1.00 90.75 115 ALA A C 1
ATOM 775 O O . ALA A 1 115 ? -10.823 -6.927 7.252 1.00 90.75 115 ALA A O 1
ATOM 776 N N . PRO A 1 116 ? -11.154 -9.006 8.066 1.00 88.50 116 PRO A N 1
ATOM 777 C CA . PRO A 1 116 ? -11.204 -9.648 6.758 1.00 88.50 116 PRO A CA 1
ATOM 778 C C . PRO A 1 116 ? -12.163 -8.944 5.794 1.00 88.50 116 PRO A C 1
ATOM 780 O O . PRO A 1 116 ? -13.308 -8.641 6.127 1.00 88.50 116 PRO A O 1
ATOM 783 N N . GLY A 1 117 ? -11.686 -8.659 4.582 1.00 89.62 117 GLY A N 1
ATOM 784 C CA . GLY A 1 117 ? -12.466 -7.965 3.555 1.00 89.62 117 GLY A CA 1
ATOM 785 C C . GLY A 1 117 ? -12.453 -6.433 3.651 1.00 89.62 117 GLY A C 1
ATOM 786 O O . GLY A 1 117 ? -12.874 -5.779 2.697 1.00 89.62 117 GLY A O 1
ATOM 787 N N . ARG A 1 118 ? -11.945 -5.852 4.747 1.00 91.06 118 ARG A N 1
ATOM 788 C CA . ARG A 1 118 ? -11.922 -4.395 4.996 1.00 91.06 118 ARG A CA 1
ATOM 789 C C . ARG A 1 118 ? -10.518 -3.829 5.141 1.00 91.06 118 ARG A C 1
ATOM 791 O O . ARG A 1 118 ? -10.280 -2.684 4.757 1.00 91.06 118 ARG A O 1
ATOM 798 N N . THR A 1 119 ? -9.598 -4.616 5.688 1.00 96.12 119 THR A N 1
ATOM 799 C CA . THR A 1 119 ? -8.231 -4.180 5.964 1.00 96.12 119 THR A CA 1
ATOM 800 C C . THR A 1 119 ? -7.212 -4.875 5.075 1.00 96.12 119 THR A C 1
ATOM 802 O O . THR A 1 119 ? -7.263 -6.080 4.838 1.00 96.12 119 THR A O 1
ATOM 805 N N . TYR A 1 120 ? -6.263 -4.093 4.568 1.00 97.38 120 TYR A N 1
ATOM 806 C CA . TYR A 1 120 ? -5.240 -4.542 3.624 1.00 97.38 120 TYR A CA 1
ATOM 807 C C . TYR A 1 120 ? -3.948 -3.763 3.854 1.00 97.38 120 TYR A C 1
ATOM 809 O O . TYR A 1 120 ? -3.952 -2.742 4.536 1.00 97.38 120 TYR A O 1
ATOM 817 N N . LEU A 1 121 ? -2.834 -4.197 3.258 1.00 98.19 121 LEU A N 1
ATOM 818 C CA . LEU A 1 121 ? -1.668 -3.316 3.146 1.00 98.19 121 LEU A CA 1
ATOM 819 C C . LEU A 1 121 ? -2.045 -2.031 2.402 1.00 98.19 121 LEU A C 1
ATOM 821 O O . LEU A 1 121 ? -2.778 -2.078 1.410 1.00 98.19 121 LEU A O 1
ATOM 825 N N . ILE A 1 122 ? -1.486 -0.908 2.855 1.00 97.25 122 ILE A N 1
ATOM 826 C CA . ILE A 1 122 ? -1.778 0.411 2.297 1.00 97.25 122 ILE A CA 1
ATOM 827 C C . ILE A 1 122 ? -1.466 0.472 0.798 1.00 97.25 122 ILE A C 1
ATOM 829 O O . ILE A 1 122 ? -0.401 0.047 0.357 1.00 97.25 122 ILE A O 1
ATOM 833 N N . ALA A 1 123 ? -2.377 1.017 0.006 1.00 97.38 123 ALA A N 1
ATOM 834 C CA . ALA A 1 123 ? -2.261 1.234 -1.423 1.00 97.38 123 ALA A CA 1
ATOM 835 C C . ALA A 1 123 ? -2.794 2.630 -1.753 1.00 97.38 123 ALA A C 1
ATOM 837 O O . ALA A 1 123 ? -3.995 2.832 -1.928 1.00 97.38 123 ALA A O 1
ATOM 838 N N . PHE A 1 124 ? -1.869 3.581 -1.865 1.00 96.94 124 PHE A N 1
ATOM 839 C CA . PHE A 1 124 ? -2.191 4.979 -2.119 1.00 96.94 124 PHE A CA 1
ATOM 840 C C . PHE A 1 124 ? -2.923 5.148 -3.457 1.00 96.94 124 PHE A C 1
ATOM 842 O O . PHE A 1 124 ? -2.451 4.694 -4.500 1.00 96.94 124 PHE A O 1
ATOM 849 N N . ARG A 1 125 ? -4.065 5.835 -3.442 1.00 94.75 125 ARG A N 1
ATOM 850 C CA . ARG A 1 125 ? -4.886 6.123 -4.629 1.00 94.75 125 ARG A CA 1
ATOM 851 C C . ARG A 1 125 ? -4.623 7.504 -5.216 1.00 94.75 125 ARG A C 1
ATOM 853 O O . ARG A 1 125 ? -5.077 7.797 -6.320 1.00 94.75 125 ARG A O 1
ATOM 860 N N . SER A 1 126 ? -3.897 8.357 -4.499 1.00 96.25 126 SER A N 1
ATOM 861 C CA . SER A 1 126 ? -3.596 9.717 -4.933 1.00 96.25 126 SER A CA 1
ATOM 862 C C . SER A 1 126 ? -2.337 10.278 -4.274 1.00 96.25 126 SER A C 1
ATOM 864 O O . SER A 1 126 ? -1.870 9.785 -3.245 1.00 96.25 126 SER A O 1
ATOM 866 N N . GLN A 1 127 ? -1.838 11.381 -4.836 1.00 96.44 127 GLN A N 1
ATOM 867 C CA . GLN A 1 127 ? -0.755 12.158 -4.234 1.00 96.44 127 GLN A CA 1
ATOM 868 C C . GLN A 1 127 ? -1.123 12.660 -2.828 1.00 96.44 127 GLN A C 1
ATOM 870 O O . GLN A 1 127 ? -0.274 12.662 -1.945 1.00 96.44 127 GLN A O 1
ATOM 875 N N . ALA A 1 128 ? -2.390 13.025 -2.600 1.00 95.62 128 ALA A N 1
ATOM 876 C CA . ALA A 1 128 ? -2.857 13.529 -1.310 1.00 95.62 128 ALA A CA 1
ATOM 877 C C . ALA A 1 128 ? -2.773 12.468 -0.200 1.00 95.62 128 ALA A C 1
ATOM 879 O O . ALA A 1 128 ? -2.323 12.773 0.902 1.00 95.62 128 ALA A O 1
ATOM 880 N N . GLU A 1 129 ? -3.146 11.219 -0.493 1.00 96.00 129 GLU A N 1
ATOM 881 C CA . GLU A 1 129 ? -3.004 10.109 0.459 1.00 96.00 129 GLU A CA 1
ATOM 882 C C . GLU A 1 129 ? -1.539 9.837 0.799 1.00 96.00 129 GLU A C 1
ATOM 884 O O . GLU A 1 129 ? -1.188 9.646 1.966 1.00 96.00 129 GLU A O 1
ATOM 889 N N . LEU A 1 130 ? -0.672 9.847 -0.218 1.00 97.19 130 LEU A N 1
ATOM 890 C CA . LEU A 1 130 ? 0.756 9.650 -0.018 1.00 97.19 130 LEU A CA 1
ATOM 891 C C . LEU A 1 130 ? 1.360 10.775 0.828 1.00 97.19 130 LEU A C 1
ATOM 893 O O . LEU A 1 130 ? 2.102 10.499 1.767 1.00 97.19 130 LEU A O 1
ATOM 897 N N . ASP A 1 131 ? 1.036 12.032 0.537 1.00 96.31 131 ASP A N 1
ATOM 898 C CA . ASP A 1 131 ? 1.543 13.171 1.301 1.00 96.31 131 ASP A CA 1
ATOM 899 C C . ASP A 1 131 ? 1.042 13.167 2.748 1.00 96.31 131 ASP A C 1
ATOM 901 O O . ASP A 1 131 ? 1.831 13.417 3.659 1.00 96.31 131 ASP A O 1
ATOM 905 N N . ALA A 1 132 ? -0.217 12.789 2.986 1.00 95.31 132 ALA A N 1
ATOM 906 C CA . ALA A 1 132 ? -0.737 12.622 4.340 1.00 95.31 132 ALA A CA 1
ATOM 907 C C . ALA A 1 132 ? 0.036 11.541 5.113 1.00 95.31 132 ALA A C 1
ATOM 909 O O . ALA A 1 132 ? 0.504 11.786 6.224 1.00 95.31 132 ALA A O 1
ATOM 910 N N . TYR A 1 133 ? 0.276 10.377 4.501 1.00 95.50 133 TYR A N 1
ATOM 911 C CA . TYR A 1 133 ? 1.080 9.324 5.125 1.00 95.50 133 TYR A CA 1
ATOM 912 C C . TYR A 1 133 ? 2.518 9.770 5.420 1.00 95.50 133 TYR A C 1
ATOM 914 O O . TYR A 1 133 ? 3.054 9.448 6.480 1.00 95.50 133 TYR A O 1
ATOM 922 N N . ARG A 1 134 ? 3.140 10.550 4.527 1.00 95.69 134 ARG A N 1
ATOM 923 C CA . ARG A 1 134 ? 4.507 11.080 4.704 1.00 95.69 134 ARG A CA 1
ATOM 924 C C . ARG A 1 134 ? 4.634 12.051 5.875 1.00 95.69 134 ARG A C 1
ATOM 926 O O . ARG A 1 134 ? 5.717 12.173 6.442 1.00 95.69 134 ARG A O 1
ATOM 933 N N . LEU A 1 135 ? 3.552 12.736 6.240 1.00 94.38 135 LEU A N 1
ATOM 934 C CA . LEU A 1 135 ? 3.510 13.584 7.432 1.00 94.38 135 LEU A CA 1
ATOM 935 C C . LEU A 1 135 ? 3.409 12.759 8.722 1.00 94.38 135 LEU A C 1
ATOM 937 O O . LEU A 1 135 ? 3.859 13.211 9.772 1.00 94.38 135 LEU A O 1
ATOM 941 N N . THR A 1 136 ? 2.846 11.552 8.647 1.00 92.50 136 THR A N 1
ATOM 942 C CA . THR A 1 136 ? 2.654 10.662 9.801 1.00 92.50 136 THR A CA 1
ATOM 943 C C . THR A 1 136 ? 3.807 9.671 9.990 1.00 92.50 136 THR A C 1
ATOM 945 O O . THR A 1 136 ? 4.107 9.292 11.121 1.00 92.50 136 THR A O 1
ATOM 948 N N . SER A 1 137 ? 4.480 9.257 8.913 1.00 92.56 137 SER A N 1
ATOM 949 C CA . SER A 1 137 ? 5.546 8.253 8.946 1.00 92.56 137 SER A CA 1
ATOM 950 C C . SER A 1 137 ? 6.728 8.622 8.060 1.00 92.56 137 SER A C 1
ATOM 952 O O . SER A 1 137 ? 6.583 8.974 6.891 1.00 92.56 137 SER A O 1
ATOM 954 N N . THR A 1 138 ? 7.929 8.446 8.606 1.00 93.94 138 THR A N 1
ATOM 955 C CA . THR A 1 138 ? 9.198 8.595 7.881 1.00 93.94 138 THR A CA 1
ATOM 956 C C . THR A 1 138 ? 9.809 7.255 7.470 1.00 93.94 138 THR A C 1
ATOM 958 O O . THR A 1 138 ? 10.832 7.237 6.783 1.00 93.94 138 THR A O 1
ATOM 961 N N . GLN A 1 139 ? 9.206 6.130 7.871 1.00 94.38 139 GLN A N 1
ATOM 962 C CA . GLN A 1 139 ? 9.756 4.800 7.623 1.00 94.38 139 GLN A CA 1
ATOM 963 C C . GLN A 1 139 ? 9.350 4.255 6.258 1.00 94.38 139 GLN A C 1
ATOM 965 O O . GLN A 1 139 ? 8.188 4.310 5.854 1.00 94.38 139 GLN A O 1
ATOM 970 N N . GLU A 1 140 ? 10.330 3.664 5.581 1.00 96.88 140 GLU A N 1
ATOM 971 C CA . GLU A 1 140 ? 10.096 2.798 4.435 1.00 96.88 140 GLU A CA 1
ATOM 972 C C . GLU A 1 140 ? 9.141 1.659 4.811 1.00 96.88 140 GLU A C 1
ATOM 974 O O . GLU A 1 140 ? 9.396 0.938 5.778 1.00 96.88 140 GLU A O 1
ATOM 979 N N . ALA A 1 141 ? 8.057 1.493 4.052 1.00 97.94 141 ALA A N 1
ATOM 980 C CA . ALA A 1 141 ? 6.993 0.554 4.393 1.00 97.94 141 ALA A CA 1
ATOM 981 C C . ALA A 1 141 ? 6.452 -0.196 3.173 1.00 97.94 141 ALA A C 1
ATOM 983 O O . ALA A 1 141 ? 6.389 0.364 2.077 1.00 97.94 141 ALA A O 1
ATOM 984 N N . TRP A 1 142 ? 6.045 -1.455 3.354 1.00 98.69 142 TRP A N 1
ATOM 985 C CA . TRP A 1 142 ? 5.366 -2.200 2.290 1.00 98.69 142 TRP A CA 1
ATOM 986 C C . TRP A 1 142 ? 4.100 -1.487 1.804 1.00 98.69 142 TRP A C 1
ATOM 988 O O . TRP A 1 142 ? 3.342 -0.948 2.607 1.00 98.69 142 TRP A O 1
ATOM 998 N N . VAL A 1 143 ? 3.877 -1.528 0.487 1.00 98.00 143 VAL A N 1
ATOM 999 C CA . VAL A 1 143 ? 2.685 -0.999 -0.189 1.00 98.00 143 VAL A CA 1
ATOM 1000 C C . VAL A 1 143 ? 1.943 -2.160 -0.837 1.00 98.00 143 VAL A C 1
ATOM 1002 O O . VAL A 1 143 ? 2.520 -2.900 -1.629 1.00 98.00 143 VAL A O 1
ATOM 1005 N N . GLY A 1 144 ? 0.664 -2.316 -0.514 1.00 97.88 144 GLY A N 1
ATOM 1006 C CA . GLY A 1 144 ? -0.216 -3.412 -0.910 1.00 97.88 144 GLY A CA 1
ATOM 1007 C C . GLY A 1 144 ? -0.656 -3.366 -2.365 1.00 97.88 144 GLY A C 1
ATOM 1008 O O . GLY A 1 144 ? -1.853 -3.383 -2.632 1.00 97.88 144 GLY A O 1
ATOM 1009 N N . VAL A 1 145 ? 0.295 -3.307 -3.295 1.00 97.19 145 VAL A N 1
ATOM 1010 C CA . VAL A 1 145 ? 0.066 -3.297 -4.741 1.00 97.19 145 VAL A CA 1
ATOM 1011 C C . VAL A 1 145 ? 0.856 -4.429 -5.393 1.00 97.19 145 VAL A C 1
ATOM 1013 O O . VAL A 1 145 ? 2.008 -4.684 -5.038 1.00 97.19 145 VAL A O 1
ATOM 1016 N N . ARG A 1 146 ? 0.250 -5.111 -6.366 1.00 95.25 146 ARG A N 1
ATOM 1017 C CA . ARG A 1 146 ? 0.897 -6.139 -7.189 1.00 95.25 146 ARG A CA 1
ATOM 1018 C C . ARG A 1 146 ? 0.557 -5.932 -8.659 1.00 95.25 146 ARG A C 1
ATOM 1020 O O . ARG A 1 146 ? -0.541 -5.494 -8.989 1.00 95.25 146 ARG A O 1
ATOM 1027 N N . TYR A 1 147 ? 1.506 -6.248 -9.535 1.00 95.88 147 TYR A N 1
ATOM 1028 C CA . TYR A 1 14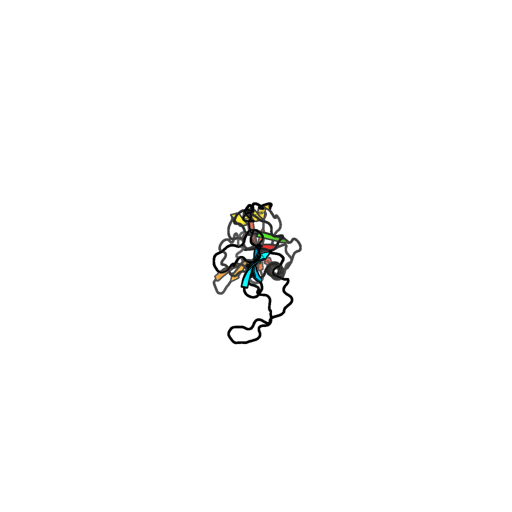7 ? 1.239 -6.331 -10.965 1.00 95.88 147 TYR A CA 1
ATOM 1029 C C . TYR A 1 147 ? 0.524 -7.647 -11.272 1.00 95.88 147 TYR A C 1
ATOM 1031 O O . TYR A 1 147 ? 1.048 -8.720 -10.965 1.00 95.88 147 TYR A O 1
ATOM 1039 N N . ASP A 1 148 ? -0.654 -7.562 -11.880 1.00 94.19 148 ASP A N 1
ATOM 1040 C CA . ASP A 1 148 ? -1.355 -8.709 -12.437 1.00 94.19 148 ASP A CA 1
ATOM 1041 C C . ASP A 1 148 ? -1.011 -8.838 -13.926 1.00 94.19 148 ASP A C 1
ATOM 1043 O O . ASP A 1 148 ? -1.317 -7.965 -14.741 1.00 94.19 148 ASP A O 1
ATOM 1047 N N . ALA A 1 149 ? -0.336 -9.932 -14.284 1.00 91.88 149 ALA A N 1
ATOM 1048 C CA . ALA A 1 149 ? 0.116 -10.169 -15.653 1.00 91.88 149 ALA A CA 1
ATOM 1049 C C . ALA A 1 149 ? -1.011 -10.619 -16.600 1.00 91.88 149 ALA A C 1
ATOM 1051 O O . ALA A 1 149 ? -0.822 -10.573 -17.814 1.00 91.88 149 ALA A O 1
ATOM 1052 N N . VAL A 1 150 ? -2.157 -11.060 -16.070 1.00 92.12 150 VAL A N 1
ATOM 1053 C CA . VAL A 1 150 ? -3.300 -11.529 -16.866 1.00 92.12 150 VAL A CA 1
ATOM 1054 C C . VAL A 1 150 ? -4.112 -10.338 -17.361 1.00 92.12 150 VAL A C 1
ATOM 1056 O O . VAL A 1 150 ? -4.441 -10.262 -18.543 1.00 92.12 150 VAL A O 1
ATOM 1059 N N . THR A 1 151 ? -4.404 -9.388 -16.476 1.00 93.75 151 THR A N 1
ATOM 1060 C CA . THR A 1 151 ? -5.111 -8.147 -16.804 1.00 93.75 151 THR A CA 1
ATOM 1061 C C . THR A 1 151 ? -4.167 -7.036 -17.259 1.00 93.75 151 THR A C 1
ATOM 1063 O O . THR A 1 151 ? -4.639 -6.025 -17.773 1.00 93.75 151 THR A O 1
ATOM 1066 N N . ALA A 1 152 ? -2.851 -7.220 -17.103 1.00 94.81 152 ALA A N 1
ATOM 1067 C CA . ALA A 1 152 ? -1.815 -6.220 -17.366 1.00 94.81 152 ALA A CA 1
ATOM 1068 C C . ALA A 1 152 ? -2.035 -4.910 -16.584 1.00 94.81 152 ALA A C 1
ATOM 1070 O O . ALA A 1 152 ? -1.805 -3.810 -17.090 1.00 94.81 152 ALA A O 1
ATOM 1071 N N . THR A 1 153 ? -2.494 -5.025 -15.334 1.00 96.00 153 THR A N 1
ATOM 1072 C CA . THR A 1 153 ? -2.795 -3.884 -14.456 1.00 96.00 153 THR A CA 1
ATOM 1073 C C . THR A 1 153 ? -2.195 -4.066 -13.073 1.00 96.00 153 THR A C 1
ATOM 1075 O O . THR A 1 153 ? -2.051 -5.183 -12.587 1.00 96.00 153 THR A O 1
ATOM 1078 N N . PHE A 1 154 ? -1.922 -2.960 -12.386 1.00 97.38 154 PHE A N 1
ATOM 1079 C CA . PHE A 1 154 ? -1.631 -3.000 -10.958 1.00 97.38 154 PHE A CA 1
ATOM 1080 C C . PHE A 1 154 ? -2.925 -3.065 -10.160 1.00 97.38 154 PHE A C 1
ATOM 1082 O O . PHE A 1 154 ? -3.832 -2.261 -10.376 1.00 97.38 154 PHE A O 1
ATOM 1089 N N . LEU A 1 155 ? -2.991 -4.012 -9.233 1.00 97.25 155 LEU A N 1
ATOM 1090 C CA . LEU A 1 155 ? -4.116 -4.205 -8.331 1.00 97.25 155 LEU A CA 1
ATOM 1091 C C . LEU A 1 155 ? -3.646 -3.999 -6.894 1.00 97.25 155 LEU A C 1
ATOM 1093 O O . LEU A 1 155 ? -2.550 -4.435 -6.525 1.00 97.25 155 LEU A O 1
ATOM 1097 N N . SER A 1 156 ? -4.474 -3.358 -6.072 1.00 97.00 156 SER A N 1
ATOM 1098 C CA . SER A 1 156 ? -4.325 -3.463 -4.627 1.00 97.00 156 SER A CA 1
ATOM 1099 C C . SER A 1 156 ? -4.760 -4.844 -4.137 1.00 97.00 156 SER A C 1
ATOM 1101 O O . SER A 1 156 ? -5.389 -5.608 -4.869 1.00 97.00 156 SER A O 1
ATOM 1103 N N . LEU A 1 157 ? -4.415 -5.191 -2.896 1.00 96.50 157 LEU A N 1
ATOM 1104 C CA . LEU A 1 157 ? -4.700 -6.527 -2.350 1.00 96.50 157 LEU A CA 1
ATOM 1105 C C . LEU A 1 157 ? -6.196 -6.844 -2.165 1.00 96.50 157 LEU A C 1
ATOM 1107 O O . LEU A 1 157 ? -6.541 -8.001 -1.960 1.00 96.50 157 LEU A O 1
ATOM 1111 N N . ASP A 1 158 ? -7.072 -5.849 -2.284 1.00 93.44 158 ASP A N 1
ATOM 1112 C CA . ASP A 1 158 ? -8.532 -6.012 -2.356 1.00 93.44 158 ASP A CA 1
ATOM 1113 C C . ASP A 1 158 ? -9.045 -6.265 -3.790 1.00 93.44 158 ASP A C 1
ATOM 1115 O O . ASP A 1 158 ? -10.249 -6.331 -4.016 1.00 93.44 158 ASP A O 1
ATOM 1119 N N . GLY A 1 159 ? -8.150 -6.342 -4.779 1.00 94.69 159 GLY A N 1
ATOM 1120 C CA . GLY A 1 159 ? -8.484 -6.508 -6.194 1.00 94.69 159 GLY A CA 1
ATOM 1121 C C . GLY A 1 159 ? -8.833 -5.215 -6.937 1.00 94.69 159 GLY A C 1
ATOM 1122 O O . GLY A 1 159 ? -9.108 -5.264 -8.136 1.00 94.69 159 GLY A O 1
ATOM 1123 N N . THR A 1 160 ? -8.805 -4.051 -6.284 1.00 94.12 160 THR A N 1
ATOM 1124 C CA . THR A 1 160 ? -9.092 -2.777 -6.956 1.00 94.12 160 THR A CA 1
ATOM 1125 C C . THR A 1 160 ? -7.916 -2.340 -7.830 1.00 94.12 160 THR A C 1
ATOM 1127 O O . THR A 1 160 ? -6.763 -2.393 -7.406 1.00 94.12 160 THR A O 1
ATOM 1130 N N . ALA A 1 161 ? -8.188 -1.845 -9.039 1.00 96.12 161 ALA A N 1
ATOM 1131 C CA . ALA A 1 161 ? -7.150 -1.295 -9.906 1.00 96.12 161 ALA A CA 1
ATOM 1132 C C . ALA A 1 161 ? -6.511 -0.028 -9.310 1.00 96.12 161 ALA A C 1
ATOM 1134 O O . ALA A 1 161 ? -7.206 0.882 -8.853 1.00 96.12 161 ALA A O 1
ATOM 1135 N N . VAL A 1 162 ? -5.180 0.046 -9.361 1.00 96.19 162 VAL A N 1
ATOM 1136 C CA . VAL A 1 162 ? -4.384 1.175 -8.864 1.00 96.19 162 VAL A CA 1
ATOM 1137 C C . VAL A 1 162 ? -3.646 1.826 -10.025 1.00 96.19 162 VAL A C 1
ATOM 1139 O O . VAL A 1 162 ? -2.872 1.186 -10.732 1.00 96.19 162 VAL A O 1
ATOM 1142 N N . THR A 1 163 ? -3.879 3.123 -10.213 1.00 96.25 163 THR A N 1
ATOM 1143 C CA . THR A 1 163 ? -3.251 3.928 -11.273 1.00 96.25 163 THR A CA 1
ATOM 1144 C C . THR A 1 163 ? -2.233 4.929 -10.736 1.00 96.25 163 THR A C 1
ATOM 1146 O O . THR A 1 163 ? -1.365 5.382 -11.480 1.00 96.25 163 THR A O 1
ATOM 1149 N N . PHE A 1 164 ? -2.299 5.259 -9.445 1.00 97.88 164 PHE A N 1
ATOM 1150 C CA . PHE A 1 164 ? -1.308 6.096 -8.783 1.00 97.88 164 PHE A CA 1
ATOM 1151 C C . PHE A 1 164 ? -0.112 5.244 -8.345 1.00 97.88 164 PHE A C 1
ATOM 1153 O O . PHE A 1 164 ? -0.171 4.522 -7.356 1.00 97.88 164 PHE A O 1
ATOM 1160 N N . LEU A 1 165 ? 0.971 5.301 -9.121 1.00 97.50 165 LEU A N 1
ATOM 1161 C CA . LEU A 1 165 ? 2.163 4.472 -8.931 1.00 97.50 165 LEU A CA 1
ATOM 1162 C C . LEU A 1 165 ? 3.424 5.331 -9.102 1.00 97.50 165 LEU A C 1
ATOM 1164 O O . LEU A 1 165 ? 4.023 5.336 -10.180 1.00 97.50 165 LEU A O 1
ATOM 1168 N N . PRO A 1 166 ? 3.816 6.112 -8.083 1.00 97.81 166 PRO A N 1
ATOM 1169 C CA . PRO A 1 166 ? 4.943 7.038 -8.166 1.00 97.81 166 PRO A CA 1
ATOM 1170 C C . PRO A 1 166 ? 6.290 6.296 -8.101 1.00 97.81 166 PRO A C 1
ATOM 1172 O O . PRO A 1 166 ? 7.053 6.460 -7.155 1.00 97.81 166 PRO A O 1
ATOM 1175 N N . TRP A 1 167 ? 6.591 5.439 -9.077 1.00 97.69 167 TRP A N 1
ATOM 1176 C CA . TRP A 1 167 ? 7.852 4.698 -9.138 1.00 97.69 167 TRP A CA 1
ATOM 1177 C C . TRP A 1 167 ? 9.065 5.625 -9.188 1.00 97.69 167 TRP A C 1
ATOM 1179 O O . TRP A 1 167 ? 9.047 6.674 -9.833 1.00 97.69 167 TRP A O 1
ATOM 1189 N N . GLU A 1 168 ? 10.147 5.223 -8.529 1.00 96.75 168 GLU A N 1
ATOM 1190 C CA . GLU A 1 168 ? 11.402 5.953 -8.608 1.00 96.75 168 GLU A CA 1
ATOM 1191 C C . GLU A 1 168 ? 12.262 5.512 -9.794 1.00 96.75 168 GLU A C 1
ATOM 1193 O O . GLU A 1 168 ? 12.604 4.338 -9.942 1.00 96.75 168 GLU A O 1
ATOM 1198 N N . GLY A 1 169 ? 12.710 6.487 -10.586 1.00 94.50 169 GLY A N 1
ATOM 1199 C CA . GLY A 1 169 ? 13.682 6.260 -11.649 1.00 94.50 169 GLY A CA 1
ATOM 1200 C C . GLY A 1 169 ? 13.152 5.288 -12.699 1.00 94.50 169 GLY A C 1
ATOM 1201 O O . GLY A 1 169 ? 12.169 5.579 -13.371 1.00 94.50 169 GLY A O 1
ATOM 1202 N N . SER A 1 170 ? 13.834 4.152 -12.855 1.00 92.69 170 SER A N 1
ATOM 1203 C CA . SER A 1 170 ? 13.482 3.096 -13.811 1.00 92.69 170 SER A CA 1
ATOM 1204 C C . SER A 1 170 ? 12.774 1.895 -13.172 1.00 92.69 170 SER A C 1
ATOM 1206 O O . SER A 1 170 ? 12.687 0.844 -13.803 1.00 92.69 170 SER A O 1
ATOM 1208 N N . GLU A 1 171 ? 12.342 1.997 -11.912 1.00 94.38 171 GLU A N 1
ATOM 1209 C CA . GLU A 1 171 ? 11.536 0.955 -11.271 1.00 94.38 171 GLU A CA 1
ATOM 1210 C C . GLU A 1 171 ? 10.189 0.828 -11.994 1.00 94.38 171 GLU A C 1
ATOM 1212 O O . GLU A 1 171 ? 9.582 1.824 -12.385 1.00 94.38 171 GLU A O 1
ATOM 1217 N N . THR A 1 172 ? 9.717 -0.405 -12.171 1.00 93.25 172 THR A N 1
ATOM 1218 C CA . THR A 1 172 ? 8.436 -0.668 -12.846 1.00 93.25 172 THR A CA 1
ATOM 1219 C C . THR A 1 172 ? 7.423 -1.356 -11.947 1.00 93.25 172 THR A C 1
ATOM 1221 O O . THR A 1 172 ? 6.237 -1.300 -12.241 1.00 93.25 172 THR A O 1
ATOM 1224 N N . GLY A 1 173 ? 7.861 -2.027 -10.874 1.00 93.31 173 GLY A N 1
ATOM 1225 C CA . GLY A 1 173 ? 6.975 -2.825 -10.022 1.00 93.31 173 GLY A CA 1
ATOM 1226 C C . GLY A 1 173 ? 6.525 -4.158 -10.628 1.00 93.31 173 GLY A C 1
ATOM 1227 O O . GLY A 1 173 ? 5.701 -4.835 -10.018 1.00 93.31 173 GLY A O 1
ATOM 1228 N N . MET A 1 174 ? 7.035 -4.534 -11.806 1.00 95.44 174 MET A N 1
ATOM 1229 C CA . MET A 1 174 ? 6.627 -5.747 -12.535 1.00 95.44 174 MET A CA 1
ATOM 1230 C C . MET A 1 174 ? 7.584 -6.929 -12.334 1.00 95.44 174 MET A C 1
ATOM 1232 O O . MET A 1 174 ? 7.311 -8.036 -12.794 1.00 95.44 174 MET A O 1
ATOM 1236 N N . ASP A 1 175 ? 8.716 -6.705 -11.667 1.00 92.31 175 ASP A N 1
ATOM 1237 C CA . ASP A 1 175 ? 9.749 -7.721 -11.496 1.00 92.31 175 ASP A CA 1
ATOM 1238 C C . ASP A 1 175 ? 9.275 -8.865 -10.579 1.00 92.31 175 ASP A C 1
ATOM 1240 O O . ASP A 1 175 ? 8.879 -8.624 -9.431 1.00 92.31 175 ASP A O 1
ATOM 1244 N N . PRO A 1 176 ? 9.360 -10.132 -11.024 1.00 91.19 176 PRO A N 1
ATOM 1245 C CA . PRO A 1 176 ? 8.908 -11.267 -10.230 1.00 91.19 176 PRO A CA 1
ATOM 1246 C C . PRO A 1 176 ? 9.704 -11.386 -8.924 1.00 91.19 176 PRO A C 1
ATOM 1248 O O . PRO A 1 176 ? 10.927 -11.250 -8.892 1.00 91.19 176 PRO A O 1
ATOM 1251 N N . GLY A 1 177 ? 8.999 -11.654 -7.822 1.00 94.00 177 GLY A N 1
ATOM 1252 C CA . GLY A 1 177 ? 9.599 -11.783 -6.488 1.00 94.00 177 GLY A CA 1
ATOM 1253 C C . GLY A 1 177 ? 10.014 -10.458 -5.837 1.00 94.00 177 GLY A C 1
ATOM 1254 O O . GLY A 1 177 ? 10.568 -10.472 -4.730 1.00 94.00 177 GLY A O 1
ATOM 1255 N N . ARG A 1 178 ? 9.735 -9.315 -6.478 1.00 96.81 178 ARG A N 1
ATOM 1256 C CA . ARG A 1 178 ? 9.932 -7.991 -5.888 1.00 96.81 178 ARG A CA 1
ATOM 1257 C C . ARG A 1 178 ? 8.592 -7.350 -5.541 1.00 96.81 178 ARG A C 1
ATOM 1259 O O . ARG A 1 178 ? 7.624 -7.454 -6.282 1.00 96.81 178 ARG A O 1
ATOM 1266 N N . CYS A 1 179 ? 8.551 -6.702 -4.384 1.00 97.75 179 CYS A N 1
ATOM 1267 C CA . CYS A 1 179 ? 7.355 -6.105 -3.817 1.00 97.75 179 CYS A CA 1
ATOM 1268 C C . CYS A 1 179 ? 7.539 -4.594 -3.622 1.00 97.75 179 CYS A C 1
ATOM 1270 O O . CYS A 1 179 ? 8.658 -4.165 -3.297 1.00 97.75 179 CYS A O 1
ATOM 1272 N N . PRO A 1 180 ? 6.481 -3.785 -3.818 1.00 97.75 180 PRO A N 1
ATOM 1273 C CA . PRO A 1 180 ? 6.570 -2.334 -3.720 1.00 97.75 180 PRO A CA 1
ATOM 1274 C C . PRO A 1 180 ? 6.705 -1.858 -2.278 1.00 97.75 180 PRO A C 1
ATOM 1276 O O . PRO A 1 180 ? 6.043 -2.358 -1.369 1.00 97.75 180 PRO A O 1
ATOM 1279 N N . LEU A 1 181 ? 7.545 -0.852 -2.084 1.00 97.25 181 LEU A N 1
ATOM 1280 C CA . LEU A 1 181 ? 7.810 -0.211 -0.811 1.00 97.25 181 LEU A CA 1
ATOM 1281 C C . LEU A 1 181 ? 7.834 1.305 -1.014 1.00 97.25 181 LEU A C 1
ATOM 1283 O O . LEU A 1 181 ? 8.492 1.802 -1.930 1.00 97.25 181 LEU A O 1
ATOM 1287 N N . VAL A 1 182 ? 7.118 2.040 -0.167 1.00 98.06 182 VAL A N 1
ATOM 1288 C CA . VAL A 1 182 ? 7.105 3.505 -0.204 1.00 98.06 182 VAL A CA 1
ATOM 1289 C C . VAL A 1 182 ? 8.366 4.048 0.452 1.00 98.06 182 VAL A C 1
ATOM 1291 O O . VAL A 1 182 ? 8.758 3.581 1.519 1.00 98.06 182 VAL A O 1
ATOM 1294 N N . ARG A 1 183 ? 8.979 5.065 -0.158 1.00 97.31 183 ARG A N 1
ATOM 1295 C CA . ARG A 1 183 ? 10.001 5.917 0.453 1.00 97.31 183 ARG A CA 1
ATOM 1296 C C . ARG A 1 183 ? 9.386 7.253 0.853 1.00 97.31 183 ARG A C 1
ATOM 1298 O O . ARG A 1 183 ? 9.249 8.129 -0.004 1.00 97.31 183 ARG A O 1
ATOM 1305 N N . PRO A 1 184 ? 9.054 7.468 2.140 1.00 95.88 184 PRO A N 1
ATOM 1306 C CA . PRO A 1 184 ? 8.383 8.699 2.539 1.00 95.88 184 PRO A CA 1
ATOM 1307 C C . PRO A 1 184 ? 9.216 9.959 2.300 1.00 95.88 184 PRO A C 1
ATOM 1309 O O . PRO A 1 184 ? 8.674 11.005 1.963 1.00 95.88 184 PRO A O 1
ATOM 1312 N N . SER A 1 185 ? 10.543 9.875 2.408 1.00 96.31 185 SER A N 1
ATOM 1313 C CA . SER A 1 185 ? 11.424 11.017 2.137 1.00 96.31 185 SER A CA 1
ATOM 1314 C C . SER A 1 185 ? 11.322 11.509 0.689 1.00 96.31 185 SER A C 1
ATOM 1316 O O . SER A 1 185 ? 11.287 12.716 0.459 1.00 96.31 185 SER A O 1
ATOM 1318 N N . ALA A 1 186 ? 11.206 10.592 -0.273 1.00 96.06 186 ALA A N 1
ATOM 1319 C CA . ALA A 1 186 ? 11.131 10.906 -1.699 1.00 96.06 186 ALA A CA 1
ATOM 1320 C C . ALA A 1 186 ? 9.691 11.046 -2.223 1.00 96.06 186 ALA A C 1
ATOM 1322 O O . ALA A 1 186 ? 9.477 11.709 -3.232 1.00 96.06 186 ALA A O 1
ATOM 1323 N N . GLY A 1 187 ? 8.702 10.455 -1.545 1.00 97.25 187 GLY A N 1
ATOM 1324 C CA . GLY A 1 187 ? 7.336 10.367 -2.065 1.00 97.25 187 GLY A CA 1
ATOM 1325 C C . GLY A 1 187 ? 7.235 9.446 -3.282 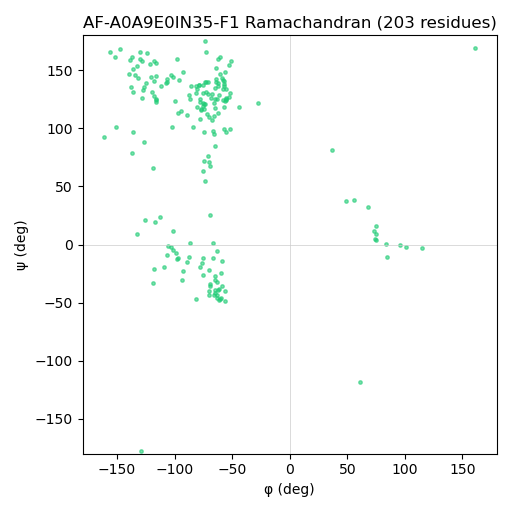1.00 97.25 187 GLY A C 1
ATOM 1326 O O . GLY A 1 187 ? 6.437 9.694 -4.179 1.00 97.25 187 GLY A O 1
ATOM 1327 N N . THR A 1 188 ? 8.065 8.405 -3.325 1.00 98.00 188 THR A N 1
ATOM 1328 C CA . THR A 1 188 ? 8.165 7.467 -4.447 1.00 98.00 188 THR A CA 1
ATOM 1329 C C . THR A 1 188 ? 8.094 6.022 -3.971 1.00 98.00 188 THR A C 1
ATOM 1331 O O . THR A 1 188 ? 8.235 5.730 -2.779 1.00 98.00 188 THR A O 1
ATOM 1334 N N . TYR A 1 189 ? 7.881 5.099 -4.903 1.00 98.12 189 TYR A N 1
ATOM 1335 C CA . TYR A 1 189 ? 7.982 3.665 -4.676 1.00 98.12 189 TYR A CA 1
ATOM 1336 C C . TYR A 1 189 ? 9.302 3.122 -5.205 1.00 98.12 189 TYR A C 1
ATOM 1338 O O . TYR A 1 189 ? 9.791 3.503 -6.267 1.00 98.12 189 TYR A O 1
ATOM 1346 N N . VAL A 1 190 ? 9.829 2.145 -4.485 1.00 97.56 190 VAL A N 1
ATOM 1347 C CA . VAL A 1 190 ? 10.866 1.233 -4.962 1.00 97.56 190 VAL A CA 1
ATOM 1348 C C . VAL A 1 190 ? 10.401 -0.194 -4.822 1.00 97.56 190 VAL A C 1
ATOM 1350 O O . VAL A 1 190 ? 9.485 -0.481 -4.057 1.00 97.56 190 VAL A O 1
ATOM 1353 N N . THR A 1 191 ? 11.089 -1.115 -5.482 1.00 97.31 191 THR A N 1
ATOM 1354 C CA . THR A 1 191 ? 10.868 -2.536 -5.252 1.00 97.31 191 THR A CA 1
ATOM 1355 C C . THR A 1 191 ? 11.981 -3.142 -4.400 1.00 97.31 191 THR A C 1
ATOM 1357 O O . THR A 1 191 ? 13.160 -2.766 -4.478 1.00 97.31 191 THR A O 1
ATOM 1360 N N . ARG A 1 192 ? 11.634 -4.119 -3.564 1.00 97.25 192 ARG A N 1
ATOM 1361 C CA . ARG A 1 192 ? 12.578 -4.923 -2.768 1.00 97.25 192 ARG A CA 1
ATOM 1362 C C . ARG A 1 192 ? 12.164 -6.388 -2.809 1.00 97.25 192 ARG A C 1
ATOM 1364 O O . ARG A 1 192 ? 11.020 -6.682 -3.120 1.00 97.25 192 ARG A O 1
ATOM 1371 N N . SER A 1 193 ? 13.072 -7.308 -2.483 1.00 98.00 193 SER A N 1
ATOM 1372 C CA . SER A 1 193 ? 12.714 -8.731 -2.362 1.00 98.00 193 SER A CA 1
ATOM 1373 C C . SER A 1 193 ? 11.565 -8.905 -1.364 1.00 98.00 193 SER A C 1
ATOM 1375 O O . SER A 1 193 ? 11.693 -8.468 -0.218 1.00 98.00 193 SER A O 1
ATOM 1377 N N . CYS A 1 194 ? 10.472 -9.551 -1.782 1.00 98.19 194 CYS A N 1
ATOM 1378 C CA . CYS A 1 194 ? 9.255 -9.718 -0.972 1.00 98.19 194 CYS A CA 1
ATOM 1379 C C . CYS A 1 194 ? 9.498 -10.461 0.354 1.00 98.19 194 CYS A C 1
ATOM 1381 O O . CYS A 1 194 ? 8.751 -10.293 1.315 1.00 98.19 194 CYS A O 1
ATOM 1383 N N . SER A 1 195 ? 10.552 -11.278 0.418 1.00 98.19 195 SER A N 1
ATOM 1384 C CA . SER A 1 195 ? 10.946 -12.056 1.597 1.00 98.19 195 SER A CA 1
ATOM 1385 C C . SER A 1 195 ? 11.611 -11.239 2.708 1.00 98.19 195 SER A C 1
ATOM 1387 O O . SER A 1 195 ? 11.816 -11.757 3.803 1.00 98.19 195 SER A O 1
ATOM 1389 N N . LEU A 1 196 ? 11.989 -9.985 2.447 1.00 98.50 196 LEU A N 1
ATOM 1390 C CA . LEU A 1 196 ? 12.663 -9.156 3.440 1.00 98.50 196 LEU A CA 1
ATOM 1391 C C . LEU A 1 196 ? 11.686 -8.682 4.514 1.00 98.50 196 LEU A C 1
ATOM 1393 O O . LEU A 1 196 ? 10.586 -8.241 4.210 1.00 98.50 196 LEU A O 1
ATOM 1397 N N . ASN A 1 197 ? 12.124 -8.668 5.770 1.00 98.50 197 ASN A N 1
ATOM 1398 C CA . ASN A 1 197 ? 11.336 -8.042 6.823 1.00 98.50 197 ASN A CA 1
ATOM 1399 C C . ASN A 1 197 ? 11.418 -6.517 6.696 1.00 98.50 197 ASN A C 1
ATOM 1401 O O . ASN A 1 197 ? 12.514 -5.942 6.719 1.00 98.50 197 ASN A O 1
ATOM 1405 N N . ARG A 1 198 ? 10.268 -5.861 6.532 1.00 98.38 198 ARG A N 1
ATOM 1406 C CA . ARG A 1 198 ? 10.142 -4.398 6.478 1.00 98.38 198 ARG A CA 1
ATOM 1407 C C . ARG A 1 198 ? 8.963 -3.920 7.314 1.00 98.38 198 ARG A C 1
ATOM 1409 O O . ARG A 1 198 ? 8.002 -4.680 7.456 1.00 98.38 198 ARG A O 1
ATOM 1416 N N . PRO A 1 199 ? 9.030 -2.689 7.853 1.00 98.25 199 PRO A N 1
ATOM 1417 C CA . PRO A 1 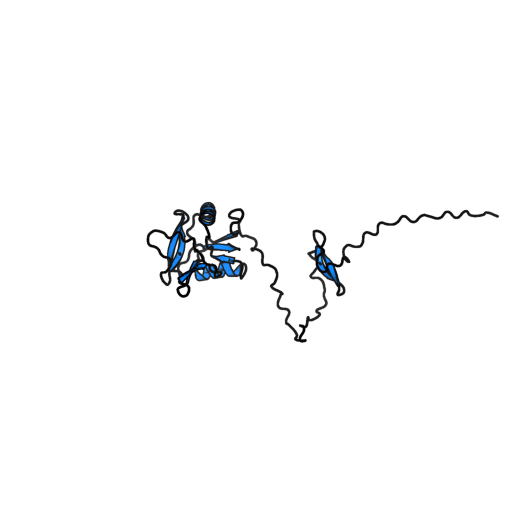199 ? 7.847 -2.007 8.354 1.00 98.25 199 PRO A CA 1
ATOM 1418 C C . PRO A 1 199 ? 6.730 -2.015 7.307 1.00 98.25 199 PRO A C 1
ATOM 1420 O O . PRO A 1 199 ? 6.966 -2.179 6.106 1.00 98.25 199 PRO A O 1
ATOM 1423 N N . TYR A 1 200 ? 5.503 -1.848 7.766 1.00 98.38 200 TYR A N 1
ATOM 1424 C CA . TYR A 1 200 ? 4.333 -1.826 6.902 1.00 98.38 200 TYR A CA 1
ATOM 1425 C C . TYR A 1 200 ? 3.241 -0.974 7.531 1.00 98.38 200 TYR A C 1
ATOM 1427 O O . TYR A 1 200 ? 3.257 -0.696 8.733 1.00 98.38 200 TYR A O 1
ATOM 1435 N N . ALA A 1 201 ? 2.298 -0.554 6.700 1.00 97.06 201 ALA A N 1
ATOM 1436 C CA . ALA A 1 201 ? 1.080 0.077 7.156 1.00 97.06 201 ALA A CA 1
ATOM 1437 C C . ALA A 1 201 ? -0.109 -0.662 6.556 1.00 97.06 201 ALA A C 1
ATOM 1439 O O . ALA A 1 201 ? -0.112 -1.008 5.373 1.00 97.06 201 ALA A O 1
ATOM 1440 N N . CYS A 1 202 ? -1.097 -0.905 7.399 1.00 97.31 202 CYS A N 1
ATOM 1441 C CA . CYS A 1 202 ? -2.402 -1.383 7.013 1.00 97.31 202 CYS A CA 1
ATOM 1442 C C . CYS A 1 202 ? -3.313 -0.186 6.807 1.00 97.31 202 CYS A C 1
ATOM 1444 O O . CYS A 1 202 ? -3.180 0.832 7.488 1.00 97.31 202 CYS A O 1
ATOM 1446 N N . GLU A 1 203 ? -4.255 -0.327 5.899 1.00 95.94 203 GLU A N 1
ATOM 1447 C CA . GLU A 1 203 ? -5.356 0.596 5.743 1.00 95.94 203 GLU A CA 1
ATOM 1448 C C . GLU A 1 203 ? -6.685 -0.120 5.911 1.00 95.94 203 GLU A C 1
ATOM 1450 O O . GLU A 1 203 ? -6.775 -1.326 5.683 1.00 95.94 203 GLU A O 1
ATOM 1455 N N . CYS A 1 204 ? -7.702 0.639 6.293 1.00 94.88 204 CYS A N 1
ATOM 1456 C CA . CYS A 1 204 ? -9.076 0.187 6.311 1.00 94.88 204 CYS A CA 1
ATOM 1457 C C . CYS A 1 204 ? -9.925 1.058 5.387 1.00 94.88 204 CYS A C 1
ATOM 1459 O O . CYS A 1 204 ? -9.876 2.291 5.474 1.00 94.88 204 CYS A O 1
ATOM 1461 N N . ARG A 1 205 ? -10.711 0.398 4.535 1.00 86.06 205 ARG A N 1
ATOM 1462 C CA . ARG A 1 205 ? -11.663 1.016 3.612 1.00 86.06 205 ARG A CA 1
ATOM 1463 C C . ARG A 1 205 ? -12.981 0.238 3.608 1.00 86.06 205 ARG A C 1
ATOM 1465 O O . ARG A 1 205 ? -12.967 -1.003 3.745 1.00 86.06 205 ARG A O 1
#

Secondary structure (DSSP, 8-state):
--PPP--------------TT--B--SSPPPPTTEEEEEETTEEEEEETTTTT--------B-TT--B--------S--PPPTTPEE-STTSPEEEEEEEEE-HHHHHHHHHHHSTTTEEE----SHHHHHHHHHH--S-EE--EEEETTTTEEEETTS-B-----B-TT--S-STTEEEEEETTTTEEEEEETTS-EEEEEEE-

Sequence (205 aa):
MRRALVLPIALAAGCFAPSSHDLPCSLGQLCPVGQVCGVADGRQVCVAAGDAAAGDDATRAVDASGATVDAGTADGALVACPTGYLELGVGLPLVRMSTTGRSFDAAASDCADDAPGRTYLIAFRSQAELDAYRLTSTQEAWVGVRYDAVTATFLSLDGTAVTFLPWEGSETGMDPGRCPLVRPSAGTYVTRSCSLNRPYACECR

Mean predicted aligned error: 16.5 Å

pLDDT: mean 78.6, std 22.27, range [35.34, 98.69]

Nearest PDB structures (foldseek):
  5ffs-assembly1_A  TM=8.085E-01  e=2.396E-07  Rattus norvegicus
  4wrf-assembly1_A  TM=8.013E-01  e=2.109E-07  Rattus norvegicus
  3pak-assembly1_A  TM=7.831E-01  e=2.396E-07  Rattus norvegicus
  4wuw-assembly1_A  TM=7.806E-01  e=2.903E-07  Rattus norvegicus
  6jli-assembly1_A  TM=7.855E-01  e=1.974E-06  Homo sapiens

Radius of gyration: 28.76 Å; Cα contacts (8 Å, |Δi|>4): 327; chains: 1; bounding box: 95×42×76 Å

Foldseek 3Di:
DDDDDDDDDPDDPPPPPPPQWAAQDPDDDDRPPQWDFADDPNGTHTDGPPCNPPDPDPDQDAPPVRDGDDPDDPPPPPPDQAPQFCDLDPPAWTKDWDQFFAFQVVQQVVQCVRPPLFKGFAADQDLSNLLSVLVVDQFKAFHQWAQDPVVRFIAGPSRHTHDPAQAPDPADRHDPQWGWIARSVVSHIDTDRSRDTGITMMTGD

Solvent-accessible surface area (backbone atoms only — not comparable to full-atom values): 12454 Å² total; per-residue (Å²): 138,84,84,81,83,83,78,85,80,79,77,73,82,70,84,76,74,72,70,79,61,72,48,72,39,71,91,88,52,81,56,62,95,73,38,35,78,31,75,56,98,92,40,54,15,24,34,50,72,82,57,79,80,77,70,100,63,92,73,80,62,58,50,102,82,70,48,82,57,76,87,67,77,81,90,72,68,82,77,66,75,58,90,81,49,41,76,59,46,94,95,47,57,30,34,38,79,41,80,77,48,32,25,50,68,58,42,37,46,58,20,25,71,69,38,75,95,31,23,28,30,31,60,54,76,41,71,66,52,46,54,36,47,38,76,76,38,74,64,56,22,44,34,24,50,47,61,38,83,89,80,72,42,38,25,28,81,87,67,48,80,50,84,54,71,54,52,43,89,86,52,78,62,70,55,86,71,41,36,36,26,38,34,37,88,77,69,26,29,44,68,40,61,32,80,47,64,37,22,34,32,25,27,33,107

=== Feature glossary ===
Legend for the data blocks above and below:

— What the protein is —

The amino-acid sequence is the protein's primary structure: the linear order of residues from the N-terminus to the C-terminus, written in one-letter code. Everything else here — the 3D coordinates, the secondary structure, the domain annotations — is ultimately a consequence of this string.

Functional annotations link the protein to curated databases. InterPro entries identify conserved domains and families by matching the sequence against member-database signatures (Pfam, PROSITE, CDD, …). Gene Ontology (GO) terms describe molecular function, biological process, and cellular component in a controlled vocabulary. CATH places the structure in a hierarchical fold classification (Class/Architecture/Topology/Homologous-superfamily). The organism is the source species.

— Where its atoms are —

Atomic coordinates in PDBx/mmCIF format — the same representation the Protein Data Bank distributes. Each line of the _atom_site loop places one backbone atom in Cartesian space (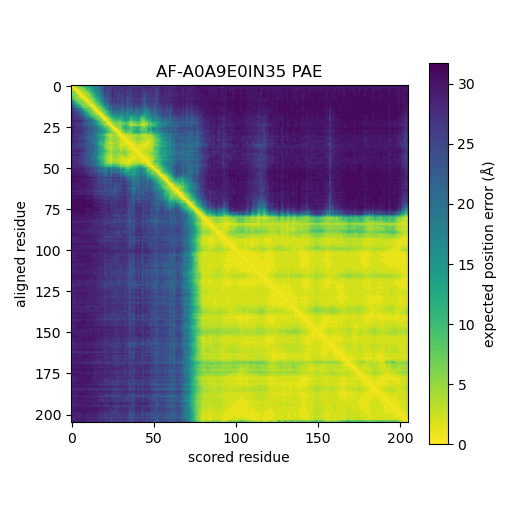units: ångströms, origin: arbitrary).

The six renders are orthographic views along the three Cartesian axes in both directions. Representation (cartoon, sticks, or surface) and color scheme (sequence-rainbow or by-chain) vary across proteins so the training set covers all the common visualization conventions.

— Local backbone conformation —

Eight-state secondary structure (DSSP): H is the canonical α-helix, G the tighter 3₁₀-helix, I the wider π-helix; E/B are β-structure, T and S are turns and bends, and '-' is everything else. DSSP derives these from the pattern of main-chain N–H···O=C hydrogen bonds, not from the sequence.

Three-state secondary structure (P-SEA) collapses the eight DSSP classes into helix (a), strand (b), and coil (c). P-SEA assigns these from Cα geometry alone — distances and angles — without requiring backbone oxygens, so it works on any Cα trace.

φ (phi) and ψ (psi) are the two rotatable backbone dihedrals per residue: φ is the C(i-1)–N–Cα–C torsion, ψ is the N–Cα–C–N(i+1) torsion, both in degrees on (−180°, 180°]. α-helical residues cluster near (−60°, −45°); β-strand residues near (−120°, +130°). A Ramachandran plot is simply a scatter of (φ, ψ) for every residue.

— Global shape and packing —

The geometric summary reports three shape descriptors. Rg (radius of gyration) measures how spread out the Cα atoms are about their centre of mass; compact globular proteins have small Rg, elongated or unfolded ones large. Cα contacts (<8 Å, |i−j|>4) count long-range residue pairs in spatial proximity — high for tightly packed folds, near zero for rods or random coil. The bounding-box extents give the protein's footprint along x, y, z in Å.

SASA measures how much of the protein is reachable by solvent. It is computed by rolling a water-sized probe over the atomic surface and summing the exposed area (Å²). Per-residue SASA distinguishes core (buried, low SASA) from surface (exposed, high SASA) residues; total SASA is a whole-molecule size measure.

Plot images: a contact map (which residues are close in 3D, as an N×N binary image), a Ramachandran scatter (backbone torsion angles, revealing secondary-structure composition at a glance), and — for AlphaFold structures — a PAE heatmap (pairwise prediction confidence).

— Structural neighborhood —

A 3Di character summarizes, for each residue, the relative orientation of the Cα frame of its nearest spatial neighbor. Because it encodes fold topology rather than chemistry, 3Di alignments detect remote structural similarity that sequence alignment misses.

The Foldseek neighbor list gives the closest experimentally determined structures in the PDB, ranked by structural alignment. TM-score near 1 means near-identical fold; near 0.3 means only rough topology match. This is how one finds what a novel AlphaFold prediction most resembles in the solved-structure universe.

— Confidence and disorder —

For AlphaFold models, the B-factor field carries pLDDT — the model's own estimate of local accuracy on a 0–100 scale. Regions with pLDDT<50 should be treated as essentially unmodeled; they often correspond to intrinsically disordered segments.

Crystallographic B-factors measure how much each atom's electron density is smeared out, in Å². They rise in mobile loops and surface residues and fall in the buried interior. In AlphaFold models this column is repurposed to hold pLDDT instead.

Predicted Aligned Error (PAE) is an AlphaFold confidence matrix: entry (i, j) is the expected error in the position of residue j, in ångströms, when the prediction is superimposed on the true structure at residue i. Low PAE within a block of residues means that block is internally rigid and well-predicted; high PAE between two blocks means their relative placement is uncertain even if each block individually is confident.